Protein AF-A0A6G0Q9L8-F1 (afdb_monomer)

Foldseek 3Di:
DDDDPPPDQDPVNVVVVVVVVCVLCVVPVPVVVVVVVVVLVCCLPPPLLNLQVVLQVLCVVLVHFRQQDLVSDHPPDDNPGDHGDPCVLVCVPRGRDPVSNVSSVVSVVVVVVVVVVVVVVVVVVVVVVVVVVVPDPVPDPPVVVVVVVVVVVVVVVVVVVVVVVVVVVVVVVVVVVVVVVVVVVVVVVVVVVVVVVVCVVVCVVVVPPD

Solvent-accessible surface area (backbone atoms only — not comparable to full-atom values): 11941 Å² total; per-residue (Å²): 136,84,88,60,92,80,62,77,74,50,73,64,58,51,50,54,54,47,50,54,49,51,52,48,40,72,76,39,47,67,61,41,51,53,48,49,51,51,53,50,52,48,40,46,70,73,35,70,68,26,41,39,47,51,30,33,55,48,20,52,75,70,74,42,51,33,57,45,52,80,90,74,56,44,92,89,52,62,98,81,55,69,57,43,52,74,50,41,65,68,43,76,50,72,78,56,52,73,66,51,44,49,44,42,52,53,43,54,52,56,48,50,55,51,54,49,54,53,49,52,52,51,49,51,54,48,50,58,50,47,59,62,62,75,71,57,67,94,61,81,78,55,63,70,60,58,52,48,52,51,53,52,53,52,48,52,54,49,52,52,50,51,52,53,49,52,53,50,52,53,51,51,55,51,50,52,50,49,54,52,50,55,52,52,48,54,52,52,52,52,51,50,51,53,50,50,51,50,39,52,77,68,50,56,70,64,67,76,75,120

Sequence (210 aa):
MKYDAMARSSPDALAESWDVFVEGLVVDEDAWMAGLKKVKAAFMKYNLDGDKIQVHVQSIAEGVPCCVTTDQRCPMCYLDSPKATGVVRRGEVGNISTELYHLIKHLDLRWRFRSRAVAEDKARKRMMQSDVLDDMPLAQVDPSKSEQRLRDIQTDVYLAGLSSHQVRETVKSLVEYRVSAEGQIKNLERQLEEIQTLLYNSGIYQRQRK

Organism: NCBI:txid53985

Secondary structure (DSSP, 8-state):
----TTSPPPHHHHHHHHHHHHHHHHH-HHHHHHHHHHHHHHHHHH-HHHHHHHHHHHHHHTTPPB-S-TTT--TTS-TT--B--HHHHTTSSS---HHHHHHHHHHHHHHHHHHHHHHHHHHHHHHHHHHHHHT-S-----HHHHHHHHHHHHHHHHHHHHHHHHHHHHHHHHHHHHHHHHHHHHHHHHHHHHHHHHHHHTTTTTTT--

pLDDT: mean 82.64, std 14.67, range [36.78, 97.31]

Structure (mmCIF, N/CA/C/O backbone):
data_AF-A0A6G0Q9L8-F1
#
_entry.id   AF-A0A6G0Q9L8-F1
#
loop_
_atom_site.group_PDB
_atom_site.id
_atom_site.type_symbol
_atom_site.label_atom_id
_atom_site.label_alt_id
_atom_site.label_comp_id
_atom_site.label_asym_id
_atom_site.label_entity_id
_atom_site.label_seq_id
_atom_site.pdbx_PDB_ins_code
_atom_site.Cartn_x
_atom_site.Cartn_y
_atom_site.Cartn_z
_atom_site.occupancy
_atom_site.B_iso_or_equiv
_atom_site.auth_seq_id
_atom_site.auth_comp_id
_atom_site.auth_asym_id
_atom_site.auth_atom_id
_atom_site.pdbx_PDB_model_num
ATOM 1 N N . MET A 1 1 ? 7.340 -20.305 10.608 1.00 36.78 1 MET A N 1
ATOM 2 C CA . MET A 1 1 ? 7.416 -20.900 9.256 1.00 36.78 1 MET A CA 1
ATOM 3 C C . MET A 1 1 ? 7.458 -19.752 8.251 1.00 36.78 1 MET A C 1
ATOM 5 O O . MET A 1 1 ? 6.618 -18.868 8.357 1.00 36.78 1 MET A O 1
ATOM 9 N N . LYS A 1 2 ? 8.476 -19.657 7.383 1.00 37.00 2 LYS A N 1
ATOM 10 C CA . LYS A 1 2 ? 8.537 -18.604 6.349 1.00 37.00 2 LYS A CA 1
ATOM 11 C C . LYS A 1 2 ? 7.661 -19.048 5.177 1.00 37.00 2 LYS A C 1
ATOM 13 O O . LYS A 1 2 ? 7.887 -20.130 4.653 1.00 37.00 2 LYS A O 1
ATOM 18 N N . TYR A 1 3 ? 6.671 -18.238 4.816 1.00 49.00 3 TYR A N 1
ATOM 19 C CA . TYR A 1 3 ? 5.827 -18.463 3.643 1.00 49.00 3 TYR A CA 1
ATOM 20 C C . TYR A 1 3 ? 6.692 -18.424 2.373 1.00 49.00 3 TYR A C 1
ATOM 22 O O . TYR A 1 3 ? 7.306 -17.394 2.083 1.00 49.00 3 TYR A O 1
ATOM 30 N N . ASP A 1 4 ? 6.775 -19.547 1.656 1.00 50.34 4 ASP A N 1
ATOM 31 C CA . ASP A 1 4 ? 7.423 -19.643 0.347 1.00 50.34 4 ASP A CA 1
ATOM 32 C C . ASP A 1 4 ? 6.362 -19.476 -0.744 1.00 50.34 4 ASP A C 1
ATOM 34 O O . ASP A 1 4 ? 5.533 -20.354 -0.967 1.00 50.34 4 ASP A O 1
ATOM 38 N N . ALA A 1 5 ? 6.387 -18.329 -1.421 1.00 51.91 5 ALA A N 1
ATOM 39 C CA . ALA A 1 5 ? 5.415 -17.977 -2.450 1.00 51.91 5 ALA A CA 1
ATOM 40 C C . ALA A 1 5 ? 5.530 -18.823 -3.735 1.00 51.91 5 ALA A C 1
ATOM 42 O O . ALA A 1 5 ? 4.673 -18.692 -4.609 1.00 51.91 5 ALA A O 1
ATOM 43 N N . MET A 1 6 ? 6.582 -19.642 -3.887 1.00 47.31 6 MET A N 1
ATOM 44 C CA . MET A 1 6 ? 6.788 -20.500 -5.063 1.00 47.31 6 MET A CA 1
ATOM 45 C C . MET A 1 6 ? 6.509 -21.985 -4.814 1.00 47.31 6 MET A C 1
ATOM 47 O O . MET A 1 6 ? 6.389 -22.746 -5.777 1.00 47.31 6 MET A O 1
ATOM 51 N N . ALA A 1 7 ? 6.351 -22.406 -3.558 1.00 57.16 7 ALA A N 1
ATOM 52 C CA . ALA A 1 7 ? 5.875 -23.745 -3.251 1.00 57.16 7 ALA A CA 1
ATOM 53 C C . ALA A 1 7 ? 4.382 -23.826 -3.600 1.00 57.16 7 ALA A C 1
ATOM 55 O O . ALA A 1 7 ? 3.558 -23.136 -3.000 1.00 57.16 7 ALA A O 1
ATOM 56 N N . ARG A 1 8 ? 4.016 -24.652 -4.591 1.00 53.06 8 ARG A N 1
ATOM 57 C CA . ARG A 1 8 ? 2.603 -24.968 -4.842 1.00 53.06 8 ARG A CA 1
ATOM 58 C C . ARG A 1 8 ? 2.032 -25.577 -3.565 1.00 53.06 8 ARG A C 1
ATOM 60 O O . ARG A 1 8 ? 2.505 -26.627 -3.137 1.00 53.06 8 ARG A O 1
ATOM 67 N N . SER A 1 9 ? 1.039 -24.914 -2.978 1.00 62.91 9 SER A N 1
ATOM 68 C CA . SER A 1 9 ? 0.250 -25.453 -1.874 1.00 62.91 9 SER A CA 1
ATOM 69 C C . SER A 1 9 ? -0.225 -26.849 -2.271 1.00 62.91 9 SER A C 1
ATOM 71 O O . SER A 1 9 ? -0.808 -27.009 -3.348 1.00 62.91 9 SER A O 1
ATOM 73 N N . SER A 1 10 ? 0.077 -27.869 -1.462 1.00 76.75 10 SER A N 1
ATOM 74 C CA . SER A 1 10 ? -0.479 -29.198 -1.705 1.00 76.75 10 SER A CA 1
ATOM 75 C C . SER A 1 10 ? -2.012 -29.105 -1.682 1.00 76.75 10 SER A C 1
ATOM 77 O O . SER A 1 10 ? -2.555 -28.225 -1.006 1.00 76.75 10 SER A O 1
ATOM 79 N N . PRO A 1 11 ? -2.725 -29.981 -2.410 1.00 77.25 11 PRO A N 1
ATOM 80 C CA . PRO A 1 11 ? -4.182 -30.058 -2.318 1.00 77.25 11 PRO A CA 1
ATOM 81 C C . PRO A 1 11 ? -4.668 -30.137 -0.864 1.00 77.25 11 PRO A C 1
ATOM 83 O O . PRO A 1 11 ? -5.618 -29.450 -0.502 1.00 77.25 11 PRO A O 1
ATOM 86 N N . ASP A 1 12 ? -3.942 -30.875 -0.022 1.00 77.75 12 ASP A N 1
ATOM 87 C CA . ASP A 1 12 ? -4.229 -31.009 1.408 1.00 77.75 12 ASP A CA 1
ATOM 88 C C . ASP A 1 12 ? -4.052 -29.683 2.162 1.00 77.75 12 ASP A C 1
ATOM 90 O O . ASP A 1 12 ? -4.922 -29.296 2.931 1.00 77.75 12 ASP A O 1
ATOM 94 N N . ALA A 1 13 ? -2.992 -28.915 1.880 1.00 75.38 13 ALA A N 1
ATOM 95 C CA . ALA A 1 13 ? -2.782 -27.610 2.511 1.00 75.38 13 ALA A CA 1
ATOM 96 C C . ALA A 1 13 ? -3.864 -26.590 2.117 1.00 75.38 13 ALA A C 1
ATOM 98 O O . ALA A 1 13 ? -4.212 -25.708 2.903 1.00 75.38 13 ALA A O 1
ATOM 99 N N . LEU A 1 14 ? -4.394 -26.694 0.892 1.00 78.94 14 LEU A N 1
ATOM 100 C CA . LEU A 1 14 ? -5.532 -25.885 0.458 1.00 78.94 14 LEU A CA 1
ATOM 101 C C . LEU A 1 14 ? -6.809 -26.288 1.201 1.00 78.94 14 LEU A C 1
ATOM 103 O O . LEU A 1 14 ? -7.504 -25.399 1.690 1.00 78.94 14 LEU A O 1
ATOM 107 N N . ALA A 1 15 ? -7.085 -27.588 1.328 1.00 82.00 15 ALA A N 1
ATOM 108 C CA . ALA A 1 15 ? -8.233 -28.096 2.076 1.00 82.00 15 ALA A CA 1
ATOM 109 C C . ALA A 1 15 ? -8.178 -27.684 3.557 1.00 82.00 15 ALA A C 1
ATOM 111 O O . ALA A 1 15 ? -9.119 -27.074 4.048 1.00 82.00 15 ALA A O 1
ATOM 112 N N . GLU A 1 16 ? -7.037 -27.872 4.225 1.00 82.00 16 GLU A N 1
ATOM 113 C CA . GLU A 1 16 ? -6.842 -27.446 5.618 1.00 82.00 16 GLU A CA 1
ATOM 114 C C . GLU A 1 16 ? -7.047 -25.935 5.790 1.00 82.00 16 GLU A C 1
ATOM 116 O O . GLU A 1 16 ? -7.706 -25.484 6.725 1.00 82.00 16 GLU A O 1
ATOM 121 N N . SER A 1 17 ? -6.515 -25.122 4.870 1.00 81.25 17 SER A N 1
ATOM 122 C CA . SER A 1 17 ? -6.706 -23.669 4.926 1.00 81.25 17 SER A CA 1
ATOM 123 C C . SER A 1 17 ? -8.164 -23.251 4.719 1.00 81.25 17 SER A C 1
ATOM 125 O O . SER A 1 17 ? -8.605 -22.254 5.294 1.00 81.25 17 SER A O 1
ATOM 127 N N . TRP A 1 18 ? -8.906 -24.011 3.911 1.00 85.38 18 TRP A N 1
ATOM 128 C CA . TRP A 1 18 ? -10.325 -23.799 3.672 1.00 85.38 18 TRP A CA 1
ATOM 129 C C . TRP A 1 18 ? -11.155 -24.170 4.901 1.00 85.38 18 TRP A C 1
ATOM 131 O O . TRP A 1 18 ? -11.995 -23.375 5.314 1.00 85.38 18 TRP A O 1
ATOM 141 N N . ASP A 1 19 ? -10.866 -25.304 5.534 1.00 86.00 19 ASP A N 1
ATOM 142 C CA . ASP A 1 19 ? -11.554 -25.746 6.749 1.00 86.00 19 ASP A CA 1
ATOM 143 C C . ASP A 1 19 ? -11.346 -24.745 7.894 1.00 86.00 19 ASP A C 1
ATOM 145 O O . ASP A 1 19 ? -12.315 -24.283 8.491 1.00 86.00 19 ASP A O 1
ATOM 149 N N . VAL A 1 20 ? -10.107 -24.284 8.114 1.00 82.88 20 VAL A N 1
ATOM 150 C CA . VAL A 1 20 ? -9.796 -23.240 9.111 1.00 82.88 20 VAL A CA 1
ATOM 151 C C . VAL A 1 20 ? -10.515 -21.922 8.805 1.00 82.88 20 VAL A C 1
ATOM 153 O O . VAL A 1 20 ? -10.958 -21.218 9.716 1.00 82.88 20 VAL A O 1
ATOM 156 N N . PHE A 1 21 ? -10.635 -21.560 7.525 1.00 82.88 21 PHE A N 1
ATOM 157 C CA . PHE A 1 21 ? -11.398 -20.384 7.111 1.00 82.88 21 PHE A CA 1
ATOM 158 C C . PHE A 1 21 ? -12.890 -20.535 7.434 1.00 82.88 21 PHE A C 1
ATOM 160 O O . PHE A 1 21 ? -13.472 -19.620 8.017 1.00 82.88 21 PHE A O 1
ATOM 167 N N . VAL A 1 22 ? -13.496 -21.675 7.087 1.00 86.25 22 VAL A N 1
ATOM 168 C CA . VAL A 1 22 ? -14.919 -21.946 7.329 1.00 86.25 22 VAL A CA 1
ATOM 169 C C . 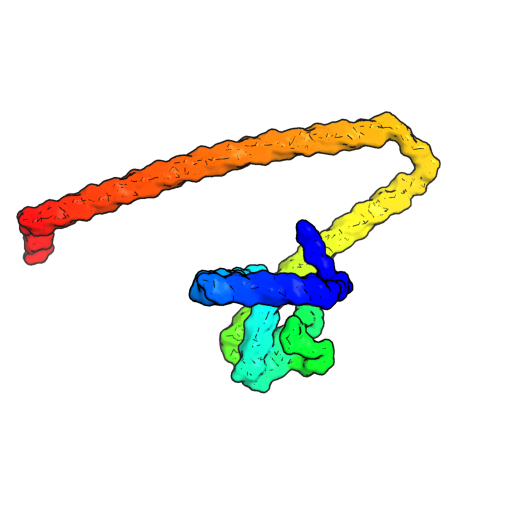VAL A 1 22 ? -15.210 -22.005 8.825 1.00 86.25 22 VAL A C 1
ATOM 171 O O . VAL A 1 22 ? -16.156 -21.364 9.272 1.00 86.25 22 VAL A O 1
ATOM 174 N N . GLU A 1 23 ? -14.386 -22.692 9.616 1.00 83.94 23 GLU A N 1
ATOM 175 C CA . GLU A 1 23 ? -14.521 -22.731 11.076 1.00 83.94 23 GLU A CA 1
ATOM 176 C C . GLU A 1 23 ? -14.449 -21.325 11.678 1.00 83.94 23 GLU A C 1
ATOM 178 O O . GLU A 1 23 ? -15.322 -20.933 12.452 1.00 83.94 23 GLU A O 1
ATOM 183 N N . GLY A 1 24 ? -13.455 -20.528 11.275 1.00 76.12 24 GLY A N 1
ATOM 184 C CA . GLY A 1 24 ? -13.308 -19.153 11.746 1.00 76.1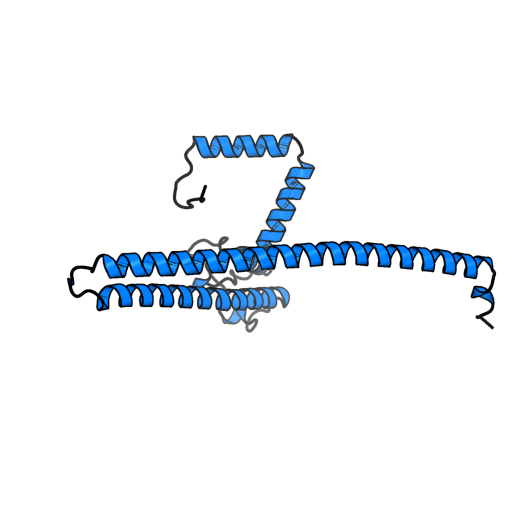2 24 GLY A CA 1
ATOM 185 C C . GLY A 1 24 ? -14.487 -18.249 11.376 1.00 76.12 24 GLY A C 1
ATOM 186 O O . GLY A 1 24 ? -14.845 -17.376 12.163 1.00 76.12 24 GLY A O 1
ATOM 187 N N . LEU A 1 25 ? -15.097 -18.459 10.207 1.00 82.00 25 LEU A N 1
ATOM 188 C CA . LEU A 1 25 ? -16.249 -17.687 9.743 1.00 82.00 25 LEU A CA 1
ATOM 189 C C . LEU A 1 25 ? -17.558 -18.122 10.421 1.00 82.00 25 LEU A C 1
ATOM 191 O O . LEU A 1 25 ? -18.378 -17.274 10.753 1.00 82.00 25 LEU A O 1
ATOM 195 N N . VAL A 1 26 ? -17.762 -19.426 10.631 1.00 84.81 26 VAL A N 1
ATOM 196 C CA . VAL A 1 26 ? -18.999 -19.988 11.207 1.00 84.81 26 VAL A CA 1
ATOM 197 C C . VAL A 1 26 ? -19.088 -19.749 12.716 1.00 84.81 26 VAL A C 1
ATOM 199 O O . VAL A 1 26 ? -20.189 -19.588 13.238 1.00 84.81 26 VAL A O 1
ATOM 202 N N . VAL A 1 27 ? -17.953 -19.723 13.424 1.00 82.00 27 VAL A N 1
ATOM 203 C CA . VAL A 1 27 ? -17.923 -19.514 14.881 1.00 82.00 27 VAL A CA 1
ATOM 204 C C . VAL A 1 27 ? -18.339 -18.092 15.262 1.00 82.00 27 VAL A C 1
ATOM 206 O O . VAL A 1 27 ? -19.125 -17.921 16.192 1.00 82.00 27 VAL A O 1
ATOM 209 N N . ASP A 1 28 ? -17.816 -17.081 14.566 1.00 84.19 28 ASP A N 1
ATOM 210 C CA . ASP A 1 28 ? -18.142 -15.673 14.809 1.00 84.19 28 ASP A CA 1
ATOM 211 C C . ASP A 1 28 ? -17.863 -14.844 13.546 1.00 84.19 28 ASP A C 1
ATOM 213 O O . ASP A 1 28 ? -16.777 -14.283 13.352 1.00 84.19 28 ASP A O 1
ATOM 217 N N . GLU A 1 29 ? -18.860 -14.801 12.660 1.00 89.19 29 GLU A N 1
ATOM 218 C CA . GLU A 1 29 ? -18.780 -14.100 11.376 1.00 89.19 29 GLU A CA 1
ATOM 219 C C . GLU A 1 29 ? -18.429 -12.618 11.566 1.00 89.19 29 GLU A C 1
ATOM 221 O O . GLU A 1 29 ? -17.579 -12.075 10.852 1.00 89.19 29 GLU A O 1
ATOM 226 N N . ASP A 1 30 ? -19.032 -11.966 12.561 1.00 88.44 30 ASP A N 1
ATOM 227 C CA . ASP A 1 30 ? -18.834 -1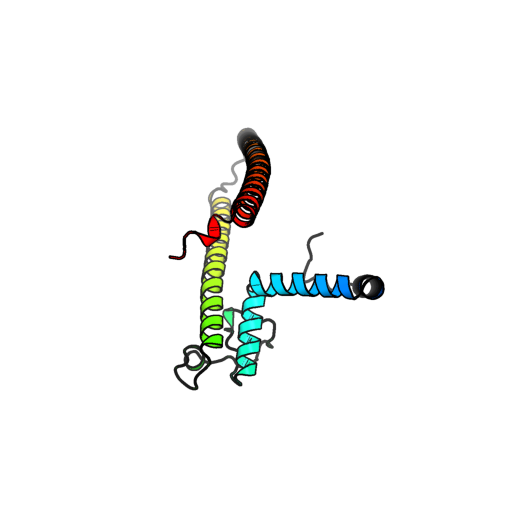0.545 12.827 1.00 88.44 30 ASP A CA 1
ATOM 228 C C . ASP A 1 30 ? -17.397 -10.256 13.276 1.00 88.44 30 ASP A C 1
ATOM 230 O O . ASP A 1 30 ? -16.748 -9.340 12.747 1.00 88.44 30 ASP A O 1
ATOM 234 N N . ALA A 1 31 ? -16.858 -11.051 14.207 1.00 87.31 31 ALA A N 1
ATOM 235 C CA . ALA A 1 31 ? -15.474 -10.915 14.649 1.00 87.31 31 ALA A CA 1
ATOM 236 C C . ALA A 1 31 ? -14.482 -11.218 13.519 1.00 87.31 31 ALA A C 1
ATOM 238 O O . ALA A 1 31 ? -13.497 -10.485 13.343 1.00 87.31 31 ALA A O 1
ATOM 239 N N . TRP A 1 32 ? -14.751 -12.247 12.713 1.00 87.75 32 TRP A N 1
ATOM 240 C CA . TRP A 1 32 ? -13.917 -12.595 11.567 1.00 87.75 32 TRP A CA 1
ATOM 241 C C . TRP A 1 32 ? -13.896 -11.463 10.531 1.00 87.75 32 TRP A C 1
ATOM 243 O O . TRP A 1 32 ? -12.825 -10.993 10.126 1.00 87.75 32 TRP A O 1
ATOM 253 N N . MET A 1 33 ? -15.067 -10.932 10.170 1.00 89.31 33 MET A N 1
ATOM 254 C CA . MET A 1 33 ? -15.205 -9.813 9.235 1.00 89.31 33 MET A CA 1
ATOM 255 C C . MET A 1 33 ? -14.564 -8.528 9.770 1.00 89.31 33 MET A C 1
ATOM 257 O O . MET A 1 33 ? -13.957 -7.770 9.003 1.00 89.31 33 MET A O 1
ATOM 261 N N . ALA A 1 34 ? -14.642 -8.271 11.078 1.00 89.38 34 ALA A N 1
ATOM 262 C CA . ALA A 1 34 ? -13.933 -7.165 11.718 1.00 89.38 34 ALA A CA 1
ATOM 263 C C . ALA A 1 34 ? -12.405 -7.336 11.618 1.00 89.38 34 ALA A C 1
ATOM 265 O O . ALA A 1 34 ? -11.692 -6.385 11.267 1.00 89.38 34 ALA A O 1
ATOM 266 N N . GLY A 1 35 ? -11.901 -8.551 11.850 1.00 88.94 35 GLY A N 1
ATOM 267 C CA . GLY A 1 35 ? -10.495 -8.911 11.668 1.00 88.94 35 GLY A CA 1
ATOM 268 C C . GLY A 1 35 ? -10.022 -8.689 10.231 1.00 88.94 35 GLY A C 1
ATOM 269 O O . GLY A 1 35 ? -9.029 -7.989 10.003 1.00 88.94 35 GLY A O 1
ATOM 270 N N . LEU A 1 36 ? -10.780 -9.188 9.251 1.00 88.19 36 LEU A N 1
ATOM 271 C CA . LEU A 1 36 ? -10.493 -8.998 7.830 1.00 88.19 36 LEU A CA 1
ATOM 272 C C . LEU A 1 36 ? -10.442 -7.511 7.460 1.00 88.19 36 LEU A C 1
ATOM 274 O O . LEU A 1 36 ? -9.493 -7.069 6.808 1.00 88.19 36 LEU A O 1
ATOM 278 N N . LYS A 1 37 ? -11.425 -6.712 7.898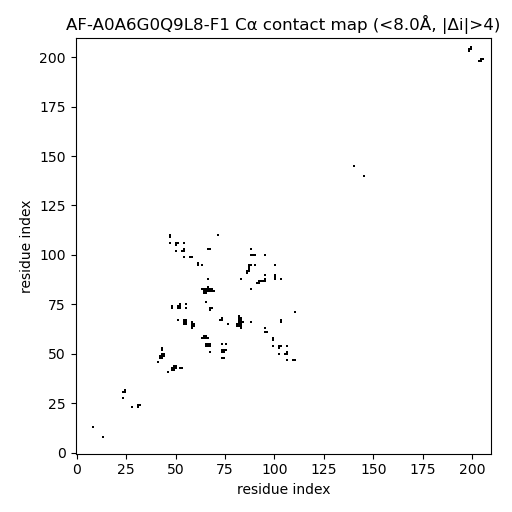 1.00 91.62 37 LYS A N 1
ATOM 279 C CA . LYS A 1 37 ? -11.452 -5.257 7.658 1.00 91.62 37 LYS A CA 1
ATOM 280 C C . LYS A 1 37 ? -10.196 -4.577 8.204 1.00 91.62 37 LYS A C 1
ATOM 282 O O . LYS A 1 37 ? -9.604 -3.750 7.509 1.00 91.62 37 LYS A O 1
ATOM 287 N N . LYS A 1 38 ? -9.751 -4.951 9.408 1.00 91.38 38 LYS A N 1
ATOM 288 C CA . LYS A 1 38 ? -8.537 -4.407 10.033 1.00 91.38 38 LYS A CA 1
ATOM 289 C C . LYS A 1 38 ? -7.277 -4.759 9.240 1.00 91.38 38 LYS A C 1
ATOM 291 O O . LYS A 1 38 ? -6.467 -3.874 8.963 1.00 91.38 38 LYS A O 1
ATOM 296 N N . VAL A 1 39 ? -7.123 -6.024 8.846 1.00 90.44 39 VAL A N 1
ATOM 297 C CA . VAL A 1 39 ? -5.972 -6.481 8.049 1.00 90.44 39 VAL A CA 1
ATOM 298 C C . VAL A 1 39 ? -5.969 -5.815 6.675 1.00 90.44 39 VAL A C 1
ATOM 300 O O . VAL A 1 39 ? -4.937 -5.293 6.256 1.00 90.44 39 VAL A O 1
ATOM 303 N N . LYS A 1 40 ? -7.127 -5.736 6.007 1.00 89.75 40 LYS A N 1
ATOM 304 C CA . LYS A 1 40 ? -7.288 -5.030 4.729 1.00 89.75 40 LYS A CA 1
ATOM 305 C C . LYS A 1 40 ? -6.907 -3.556 4.859 1.00 89.75 40 LYS A C 1
ATOM 307 O O . LYS A 1 40 ? -6.132 -3.063 4.047 1.00 89.75 40 LYS A O 1
ATOM 312 N N . ALA A 1 41 ? -7.389 -2.855 5.885 1.00 88.25 41 ALA A N 1
ATOM 313 C CA . ALA A 1 41 ? -7.050 -1.449 6.109 1.00 88.25 41 ALA A CA 1
ATOM 314 C C . ALA A 1 41 ? -5.542 -1.246 6.334 1.00 88.25 41 ALA A C 1
ATOM 316 O O . ALA A 1 41 ? -4.944 -0.346 5.746 1.00 88.25 41 ALA A O 1
ATOM 317 N N . ALA A 1 42 ? -4.908 -2.109 7.135 1.00 88.06 42 ALA A N 1
ATOM 318 C CA . ALA A 1 42 ? -3.465 -2.070 7.352 1.00 88.06 42 ALA A CA 1
ATOM 319 C C . ALA A 1 42 ? -2.682 -2.345 6.058 1.00 88.06 42 ALA A C 1
ATOM 321 O O . ALA A 1 42 ? -1.736 -1.622 5.747 1.00 88.06 42 ALA A O 1
ATOM 322 N N . PHE A 1 43 ? -3.100 -3.343 5.276 1.00 90.19 43 PHE A N 1
ATOM 323 C CA . PHE A 1 43 ? -2.495 -3.657 3.985 1.00 90.19 43 PHE A CA 1
ATOM 324 C C . PHE A 1 43 ? -2.581 -2.464 3.027 1.00 90.19 43 PHE A C 1
ATOM 326 O O . PHE A 1 43 ? -1.559 -2.033 2.498 1.00 90.19 43 PHE A O 1
ATOM 333 N N . MET A 1 44 ? -3.771 -1.879 2.870 1.00 88.88 44 MET A N 1
ATOM 334 C CA . MET A 1 44 ? -3.990 -0.735 1.980 1.00 88.88 44 MET A CA 1
ATOM 335 C C . MET A 1 44 ? -3.206 0.510 2.413 1.00 88.88 44 MET A C 1
ATOM 337 O O . MET A 1 44 ? -2.785 1.281 1.563 1.00 88.88 44 MET A O 1
ATOM 341 N N . LYS A 1 45 ? -2.981 0.698 3.719 1.00 85.94 45 LYS A N 1
ATOM 342 C CA . LYS A 1 45 ? -2.273 1.866 4.263 1.00 85.94 45 LYS A CA 1
ATOM 343 C C . LYS A 1 45 ? -0.749 1.727 4.220 1.00 85.94 45 LYS A C 1
ATOM 345 O O . LYS A 1 45 ? -0.044 2.685 3.912 1.00 85.94 45 LYS A O 1
ATOM 350 N N . TYR A 1 46 ? -0.218 0.560 4.576 1.00 85.88 46 TYR A N 1
ATOM 351 C CA . TYR A 1 46 ? 1.217 0.391 4.823 1.00 85.88 46 TYR A CA 1
ATOM 352 C C . TYR A 1 46 ? 1.950 -0.358 3.709 1.00 85.88 46 TYR A C 1
ATOM 354 O O . TYR A 1 46 ? 3.171 -0.228 3.611 1.00 85.88 46 TYR A O 1
ATOM 362 N N . ASN A 1 47 ? 1.253 -1.081 2.831 1.00 90.44 47 ASN A N 1
ATOM 363 C CA . ASN A 1 47 ? 1.877 -1.828 1.742 1.00 90.44 47 ASN A CA 1
ATOM 364 C C . ASN A 1 47 ? 1.854 -1.034 0.424 1.00 90.44 47 ASN A C 1
ATOM 366 O O . ASN A 1 47 ? 0.841 -0.438 0.070 1.00 90.44 47 ASN A O 1
ATOM 370 N N . LEU A 1 48 ? 2.955 -1.076 -0.332 1.00 92.81 48 LEU A N 1
ATOM 371 C CA . LEU A 1 48 ? 3.013 -0.517 -1.687 1.00 92.81 48 LEU A CA 1
ATOM 372 C C . LEU A 1 48 ? 2.027 -1.190 -2.638 1.00 92.81 48 LEU A C 1
ATOM 374 O O . LEU A 1 48 ? 1.510 -0.534 -3.534 1.00 92.81 48 LEU A O 1
ATOM 378 N N . ASP A 1 49 ? 1.768 -2.487 -2.474 1.00 94.06 49 ASP A N 1
ATOM 379 C CA . ASP A 1 49 ? 0.757 -3.159 -3.293 1.00 94.06 49 ASP A CA 1
ATOM 380 C C . ASP A 1 49 ? -0.650 -2.629 -2.984 1.00 94.06 49 ASP A C 1
ATOM 382 O O . ASP A 1 49 ? -1.474 -2.540 -3.891 1.00 94.06 49 ASP A O 1
ATOM 386 N N . GLY A 1 50 ? -0.884 -2.167 -1.750 1.00 93.44 50 GLY A N 1
ATOM 387 C CA . GLY A 1 50 ? -2.068 -1.400 -1.372 1.00 93.44 50 GLY A CA 1
ATOM 388 C C . GLY A 1 50 ? -2.204 -0.110 -2.182 1.00 93.44 50 GLY A C 1
ATOM 389 O O . GLY A 1 50 ? -3.225 0.091 -2.837 1.00 93.44 50 GLY A O 1
ATOM 390 N N . ASP A 1 51 ? -1.148 0.710 -2.230 1.00 95.75 51 ASP A N 1
ATOM 391 C CA . ASP A 1 51 ? -1.128 1.946 -3.032 1.00 95.75 51 ASP A CA 1
ATOM 392 C C . ASP A 1 51 ? -1.380 1.662 -4.526 1.00 95.75 51 ASP A C 1
ATOM 394 O O . ASP A 1 51 ? -2.153 2.356 -5.187 1.00 95.75 51 ASP A O 1
ATOM 398 N N . LYS A 1 52 ? -0.757 0.609 -5.077 1.00 97.19 52 LYS A N 1
ATOM 399 C CA . LYS A 1 52 ? -0.963 0.201 -6.478 1.00 97.19 52 LYS A CA 1
ATOM 400 C C . LYS A 1 52 ? -2.409 -0.202 -6.751 1.00 97.19 52 LYS A C 1
ATOM 402 O O . LYS A 1 52 ? -2.922 0.104 -7.825 1.00 97.19 52 LYS A O 1
ATOM 407 N N . ILE A 1 53 ? -3.051 -0.904 -5.815 1.00 96.88 53 ILE A N 1
ATOM 408 C CA . ILE A 1 53 ? -4.465 -1.279 -5.927 1.00 96.88 53 ILE A CA 1
ATOM 409 C C . ILE A 1 53 ? -5.342 -0.026 -5.903 1.00 96.88 53 ILE A C 1
ATOM 411 O O . ILE A 1 53 ? -6.238 0.071 -6.733 1.00 96.88 53 ILE A O 1
ATOM 415 N N . GLN A 1 54 ? -5.063 0.955 -5.036 1.00 97.06 54 GLN A N 1
ATOM 416 C CA . GLN A 1 54 ? -5.819 2.218 -5.011 1.00 97.06 54 GLN A CA 1
ATOM 417 C C . GLN A 1 54 ? -5.718 2.962 -6.340 1.00 97.06 54 GLN A C 1
ATOM 419 O O . GLN A 1 54 ? -6.740 3.302 -6.930 1.00 97.06 54 GLN A O 1
ATOM 424 N N . VAL A 1 55 ? -4.497 3.147 -6.853 1.00 97.25 55 VAL A N 1
ATOM 425 C CA . VAL A 1 55 ? -4.279 3.789 -8.156 1.00 97.25 55 VAL A CA 1
ATOM 426 C C . VAL A 1 55 ? -4.995 3.023 -9.264 1.00 97.25 55 VAL A C 1
ATOM 428 O O . VAL A 1 55 ? -5.629 3.641 -10.114 1.00 97.25 55 VAL A O 1
ATOM 431 N N . HIS A 1 56 ? -4.924 1.688 -9.268 1.00 97.31 56 HIS A N 1
ATOM 432 C CA . HIS A 1 56 ? -5.611 0.867 -10.261 1.00 97.31 56 HIS A CA 1
ATOM 433 C C . HIS A 1 56 ? -7.127 1.057 -10.207 1.00 97.31 56 HIS A C 1
ATOM 435 O O . HIS A 1 56 ? -7.718 1.405 -11.224 1.00 97.31 56 HIS A O 1
ATOM 441 N N . VAL A 1 57 ? -7.742 0.864 -9.039 1.00 96.81 57 VAL A N 1
ATOM 442 C CA . VAL A 1 57 ? -9.197 0.973 -8.865 1.00 96.81 57 VAL A CA 1
ATOM 443 C C . VAL A 1 57 ? -9.683 2.358 -9.282 1.00 96.81 57 VAL A C 1
ATOM 445 O O . VAL A 1 57 ? -10.638 2.453 -10.046 1.00 96.81 57 VAL A O 1
ATOM 448 N N . GLN A 1 58 ? -8.978 3.414 -8.872 1.00 96.69 58 GLN A N 1
ATOM 449 C CA . GLN A 1 58 ? -9.333 4.780 -9.240 1.00 96.69 58 GLN A CA 1
ATOM 450 C C . GLN A 1 58 ? -9.143 5.054 -10.742 1.00 96.69 58 GLN A C 1
ATOM 452 O O . GLN A 1 58 ? -9.978 5.708 -11.355 1.00 96.69 58 GLN A O 1
ATOM 457 N N . SER A 1 59 ? -8.094 4.503 -11.368 1.00 95.38 59 SER A N 1
ATOM 458 C CA . SER A 1 59 ? -7.897 4.610 -12.826 1.00 95.38 59 SER A CA 1
ATOM 459 C C . SER A 1 59 ? -9.089 4.030 -13.590 1.00 95.38 59 SER A C 1
ATOM 461 O O . SER A 1 59 ? -9.622 4.668 -14.492 1.00 95.38 59 SER A O 1
ATOM 463 N N . ILE A 1 60 ? -9.534 2.831 -13.197 1.00 94.31 60 ILE A N 1
ATOM 464 C CA . ILE A 1 60 ? -10.671 2.162 -13.836 1.00 94.31 60 ILE A CA 1
ATOM 465 C C . ILE A 1 60 ? -11.977 2.918 -13.567 1.00 94.31 60 ILE A C 1
ATOM 467 O O . ILE A 1 60 ? -12.787 3.055 -14.481 1.00 94.31 60 ILE A O 1
ATOM 471 N N . ALA A 1 61 ? -12.166 3.447 -12.354 1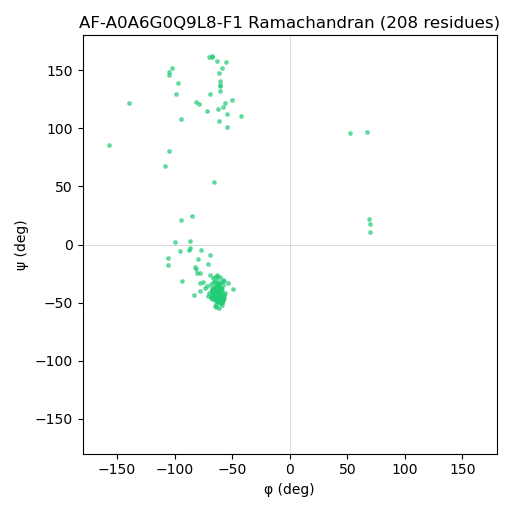.00 94.94 61 ALA A N 1
ATOM 472 C CA . ALA A 1 61 ? -13.337 4.255 -12.009 1.00 94.94 61 ALA A CA 1
ATOM 473 C C . ALA A 1 61 ? -13.441 5.530 -12.866 1.00 94.94 61 ALA A C 1
ATOM 475 O O . ALA A 1 61 ? -14.538 5.948 -13.224 1.00 94.94 61 ALA A O 1
ATOM 476 N N . GLU A 1 62 ? -12.301 6.108 -13.243 1.00 92.81 62 GLU A N 1
ATOM 477 C CA . GLU A 1 62 ? -12.210 7.277 -14.126 1.00 92.81 62 GLU A CA 1
ATOM 478 C C . GLU A 1 62 ? -12.203 6.921 -15.621 1.00 92.81 62 GLU A C 1
ATOM 480 O O . GLU A 1 62 ? -12.081 7.802 -16.471 1.00 92.81 62 GLU A O 1
ATOM 485 N N . GLY A 1 63 ? -12.336 5.637 -15.965 1.00 9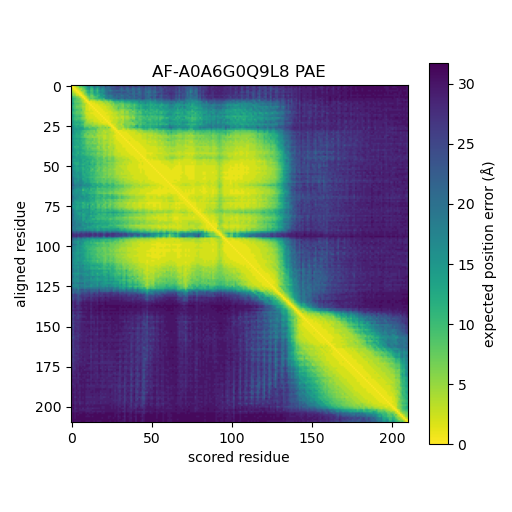1.25 63 GLY A N 1
ATOM 486 C CA . GLY A 1 63 ? -12.369 5.172 -17.351 1.00 91.25 63 GLY A CA 1
ATOM 487 C C . GLY A 1 63 ? -11.031 5.285 -18.084 1.00 91.25 63 GLY A C 1
ATOM 488 O O . GLY A 1 63 ? -11.005 5.224 -19.314 1.00 91.25 63 GLY A O 1
ATOM 489 N N . VAL A 1 64 ? -9.916 5.438 -17.362 1.00 92.31 64 VAL A N 1
ATOM 490 C CA . VAL A 1 64 ? -8.571 5.500 -17.946 1.00 92.31 64 VAL A CA 1
ATOM 491 C C . VAL A 1 64 ? -7.822 4.175 -17.768 1.00 92.31 64 VAL A C 1
ATOM 493 O O . VAL A 1 64 ? -8.050 3.441 -16.801 1.00 92.31 64 VAL A O 1
ATOM 496 N N . PRO A 1 65 ? -6.883 3.838 -18.676 1.00 94.06 65 PRO A N 1
ATOM 497 C CA . PRO A 1 65 ? -5.998 2.697 -18.477 1.00 94.06 65 PRO A CA 1
ATOM 498 C C . PRO A 1 65 ? -5.242 2.796 -17.147 1.00 94.06 65 PRO A C 1
ATOM 500 O O . PRO A 1 65 ? -5.033 3.880 -16.610 1.00 94.06 65 PRO A O 1
ATOM 503 N N . CYS A 1 66 ? -4.779 1.663 -16.619 1.00 95.88 66 CYS A N 1
ATOM 504 C CA . CYS A 1 66 ? -4.146 1.624 -15.303 1.00 95.88 66 CYS A CA 1
ATOM 505 C C . CYS A 1 66 ? -2.954 2.595 -15.203 1.00 95.88 66 CYS A C 1
ATOM 507 O O . CYS A 1 66 ? -1.961 2.462 -15.928 1.00 95.88 66 CYS A O 1
ATOM 509 N N . CYS A 1 67 ? -3.023 3.517 -14.242 1.00 95.44 67 CYS A N 1
ATOM 510 C CA . CYS A 1 67 ? -1.967 4.472 -13.923 1.00 95.44 67 CYS A CA 1
ATOM 511 C C . CYS A 1 67 ? -0.903 3.908 -12.967 1.00 95.44 67 CYS A C 1
ATOM 513 O O . CYS A 1 67 ? -0.225 4.670 -12.290 1.00 95.44 67 CYS A O 1
ATOM 515 N N . VAL A 1 68 ? -0.705 2.593 -12.891 1.00 96.44 68 VAL A N 1
ATOM 516 C CA . VAL A 1 68 ? 0.484 1.993 -12.255 1.00 96.44 68 VAL A CA 1
ATOM 517 C C . VAL A 1 68 ? 1.470 1.641 -13.359 1.00 96.44 68 VAL A C 1
ATOM 519 O O . VAL A 1 68 ? 1.090 0.993 -14.337 1.00 96.44 68 VAL A O 1
ATOM 522 N N . THR A 1 69 ? 2.727 2.060 -13.226 1.00 93.44 69 THR A N 1
ATOM 523 C CA . THR A 1 69 ? 3.721 1.845 -14.283 1.00 93.44 69 THR A CA 1
ATOM 524 C C . THR A 1 69 ? 4.117 0.371 -14.420 1.00 93.44 69 THR A C 1
ATOM 526 O O . THR A 1 69 ? 3.918 -0.457 -13.525 1.00 93.44 69 THR A O 1
ATOM 529 N N . THR A 1 70 ? 4.705 0.026 -15.566 1.00 91.12 70 THR A N 1
ATOM 530 C CA . THR A 1 70 ? 5.164 -1.339 -15.855 1.00 91.12 70 THR A CA 1
ATOM 531 C C . THR A 1 70 ? 6.264 -1.800 -14.893 1.00 91.12 70 THR A C 1
ATOM 533 O O . THR A 1 70 ? 6.251 -2.952 -14.465 1.00 91.12 70 THR A O 1
ATOM 536 N N . ASP A 1 71 ? 7.176 -0.908 -14.489 1.00 90.12 71 ASP A N 1
ATOM 537 C CA . ASP A 1 71 ? 8.226 -1.207 -13.504 1.00 90.12 71 ASP A CA 1
ATOM 538 C C . ASP A 1 71 ? 7.660 -1.428 -12.094 1.00 90.12 71 ASP A C 1
ATOM 540 O O . ASP A 1 71 ? 8.146 -2.295 -11.368 1.00 90.12 71 ASP A O 1
ATOM 544 N N . GLN A 1 72 ? 6.590 -0.714 -11.731 1.00 91.44 72 GLN A N 1
ATOM 545 C CA . GLN A 1 72 ? 5.912 -0.883 -10.447 1.00 91.44 72 GLN A CA 1
ATOM 546 C C . GLN A 1 72 ? 5.178 -2.225 -10.340 1.00 91.44 72 GLN A C 1
ATOM 548 O O . GLN A 1 72 ? 5.025 -2.725 -9.227 1.00 91.44 72 GLN A O 1
ATOM 553 N N . ARG A 1 73 ? 4.759 -2.824 -11.468 1.00 90.69 73 ARG A N 1
ATOM 554 C CA . ARG A 1 73 ? 3.961 -4.065 -11.561 1.00 90.69 73 ARG A CA 1
ATOM 555 C C . ARG A 1 73 ? 2.692 -4.024 -10.702 1.00 90.69 73 ARG A C 1
ATOM 557 O O . ARG A 1 73 ? 2.709 -4.326 -9.508 1.00 90.69 73 ARG A O 1
ATOM 564 N N . CYS A 1 74 ? 1.575 -3.657 -11.325 1.00 94.69 74 CYS A N 1
ATOM 565 C CA . CYS A 1 74 ? 0.261 -3.674 -10.681 1.00 94.69 74 CYS A CA 1
ATOM 566 C C . CYS A 1 74 ? -0.209 -5.117 -10.418 1.00 94.69 74 CYS A C 1
ATOM 568 O O . CYS A 1 74 ? -0.239 -5.889 -11.375 1.00 94.69 74 CYS A O 1
ATOM 570 N N . PRO A 1 75 ? -0.637 -5.468 -9.190 1.00 94.31 75 PRO A N 1
ATOM 571 C CA . PRO A 1 75 ? -1.131 -6.813 -8.881 1.00 94.31 75 PRO A CA 1
ATOM 572 C C . PRO A 1 75 ? -2.500 -7.125 -9.509 1.00 94.31 75 PRO A C 1
ATOM 574 O O . PRO A 1 75 ? -2.875 -8.286 -9.592 1.00 94.31 75 PRO A O 1
ATOM 577 N N . MET A 1 76 ? -3.237 -6.104 -9.957 1.00 95.06 76 MET A N 1
ATOM 578 C CA . MET A 1 76 ? -4.574 -6.244 -10.552 1.00 95.06 76 MET A CA 1
ATOM 579 C C . MET A 1 76 ? -4.553 -6.301 -12.086 1.00 95.06 76 MET A C 1
ATOM 581 O O . MET A 1 76 ? -5.594 -6.471 -12.712 1.00 95.06 76 MET A O 1
ATOM 585 N N . CYS A 1 77 ? -3.390 -6.107 -12.714 1.00 93.44 77 CYS A N 1
ATOM 586 C CA . CYS A 1 77 ? -3.262 -6.136 -14.169 1.00 93.44 77 CYS A CA 1
ATOM 587 C C . CYS A 1 77 ? -2.614 -7.432 -14.643 1.00 93.44 77 CYS A C 1
ATOM 589 O O . CYS A 1 77 ? -1.660 -7.911 -14.030 1.00 93.44 77 CYS A O 1
ATOM 591 N N . TYR A 1 78 ? -3.037 -7.902 -15.815 1.00 90.25 78 TYR A N 1
ATOM 592 C CA . TYR A 1 78 ? -2.263 -8.867 -16.588 1.00 90.25 78 TYR A CA 1
ATOM 593 C C . TYR A 1 78 ? -0.964 -8.226 -17.107 1.00 90.25 78 TYR A C 1
ATOM 595 O O . TYR A 1 78 ? -0.819 -6.998 -17.146 1.00 90.25 78 TYR A O 1
ATOM 603 N N . LEU A 1 79 ? 0.000 -9.068 -17.486 1.00 83.62 79 LEU A N 1
ATOM 604 C CA . LEU A 1 79 ? 1.335 -8.650 -17.936 1.00 83.62 79 LEU A CA 1
ATOM 605 C C . LEU A 1 79 ? 1.294 -7.707 -19.148 1.00 83.62 79 LEU A C 1
ATOM 607 O O . LEU A 1 79 ? 2.112 -6.796 -19.245 1.00 83.62 79 LEU A O 1
ATOM 611 N N . ASP A 1 80 ? 0.330 -7.914 -20.034 1.00 87.44 80 ASP A N 1
ATOM 612 C CA . ASP A 1 80 ? 0.099 -7.209 -21.294 1.00 87.44 80 ASP A CA 1
ATOM 613 C C . ASP A 1 80 ? -0.988 -6.126 -21.199 1.00 87.44 80 ASP A C 1
ATOM 615 O O . ASP A 1 80 ? -1.302 -5.468 -22.191 1.00 87.44 80 ASP A O 1
ATOM 619 N N . SER A 1 81 ? -1.560 -5.900 -20.010 1.00 88.81 81 SER A N 1
ATOM 620 C CA . SER A 1 81 ? -2.613 -4.896 -19.841 1.00 88.81 81 SER A CA 1
ATOM 621 C C . SER A 1 81 ? -2.113 -3.492 -20.209 1.00 88.81 81 SER A C 1
ATOM 623 O O . SER A 1 81 ? -1.072 -3.064 -19.686 1.00 88.81 81 SER A O 1
ATOM 625 N N . PRO A 1 82 ? -2.870 -2.730 -21.025 1.00 90.31 82 PRO A N 1
ATOM 626 C CA . PRO A 1 82 ? -2.476 -1.390 -21.432 1.00 90.31 82 PRO A CA 1
ATOM 627 C C . PRO A 1 82 ? -2.339 -0.472 -20.214 1.00 90.31 82 PRO A C 1
ATOM 629 O O . PRO A 1 82 ? -3.165 -0.476 -19.294 1.00 90.31 82 PRO A O 1
ATOM 632 N N . LYS A 1 83 ? -1.265 0.318 -20.207 1.00 93.62 83 LYS A N 1
ATOM 633 C CA . LYS A 1 83 ? -0.958 1.284 -19.147 1.00 93.62 83 LYS A CA 1
ATOM 634 C C . LYS A 1 83 ? -1.251 2.696 -19.617 1.00 93.62 83 LYS A C 1
ATOM 636 O O . LYS A 1 83 ? -1.093 3.004 -20.797 1.00 93.62 83 LYS A O 1
ATOM 641 N N . ALA A 1 84 ? -1.642 3.559 -18.683 1.00 91.75 84 ALA A N 1
ATOM 642 C CA . ALA A 1 84 ? -1.803 4.972 -18.986 1.00 91.75 84 ALA A CA 1
ATOM 643 C C . ALA A 1 84 ? -0.470 5.566 -19.446 1.00 91.75 84 ALA A C 1
ATOM 645 O O . ALA A 1 84 ? 0.589 5.304 -18.865 1.00 91.75 84 ALA A O 1
ATOM 646 N N . THR A 1 85 ? -0.531 6.395 -20.484 1.00 90.06 85 THR A N 1
ATOM 647 C CA . THR A 1 85 ? 0.637 7.130 -20.964 1.00 90.06 85 THR A CA 1
ATOM 648 C C . THR A 1 85 ? 1.076 8.167 -19.929 1.00 90.06 85 THR A C 1
ATOM 650 O O . THR A 1 85 ? 0.315 8.573 -19.047 1.00 90.06 85 THR A O 1
ATOM 653 N N . GLY A 1 86 ? 2.318 8.646 -20.046 1.00 87.44 86 GLY A N 1
ATOM 654 C CA . GLY A 1 86 ? 2.828 9.700 -19.164 1.00 87.44 86 GLY A CA 1
ATOM 655 C C . GLY A 1 86 ? 1.995 10.986 -19.209 1.00 87.44 86 GLY A C 1
ATOM 656 O O . GLY A 1 86 ? 1.889 11.664 -18.195 1.00 87.44 86 GLY A O 1
ATOM 657 N N . VAL A 1 87 ? 1.377 11.283 -20.354 1.00 86.75 87 VAL A N 1
ATOM 658 C CA . VAL A 1 87 ? 0.532 12.468 -20.563 1.00 86.75 87 VAL A CA 1
ATOM 659 C C . VAL A 1 87 ? -0.754 12.372 -19.733 1.00 86.75 87 VAL A C 1
ATOM 661 O O . VAL A 1 87 ? -1.074 13.295 -18.988 1.00 86.75 87 VAL A O 1
ATOM 664 N N . VAL A 1 88 ? -1.432 11.217 -19.772 1.00 87.31 88 VAL A N 1
ATOM 665 C CA . VAL A 1 88 ? -2.636 10.950 -18.959 1.00 87.31 88 VAL A CA 1
ATOM 666 C C . VAL A 1 88 ? -2.300 11.003 -17.469 1.00 87.31 88 VAL A C 1
ATOM 668 O O . VAL A 1 88 ? -2.965 11.690 -16.703 1.00 87.31 88 VAL A O 1
ATOM 671 N N . ARG A 1 89 ? -1.200 10.362 -17.052 1.00 90.88 89 ARG A N 1
ATOM 672 C CA . ARG A 1 89 ? -0.749 10.367 -15.645 1.00 90.88 89 ARG A CA 1
ATOM 673 C C . ARG A 1 89 ? -0.436 11.760 -15.097 1.00 90.88 89 ARG A C 1
ATOM 675 O O . ARG A 1 89 ? -0.490 11.959 -13.887 1.00 90.88 89 ARG A O 1
ATOM 682 N N . ARG A 1 90 ? -0.029 12.695 -15.959 1.00 86.44 90 ARG A N 1
ATOM 683 C CA . ARG A 1 90 ? 0.253 14.086 -15.580 1.00 86.44 90 ARG A CA 1
ATOM 684 C C . ARG A 1 90 ? -0.988 14.978 -15.627 1.00 86.44 90 ARG A C 1
ATOM 686 O O . ARG A 1 90 ? -0.887 16.128 -15.221 1.00 86.44 90 ARG A O 1
ATOM 693 N N . GLY A 1 91 ? -2.130 14.458 -16.083 1.00 79.75 91 GLY A N 1
ATOM 694 C CA . GLY A 1 91 ? -3.349 15.240 -16.279 1.00 79.75 91 GLY A CA 1
ATOM 695 C C . GLY A 1 91 ? -3.237 16.251 -17.422 1.00 79.75 91 GLY A C 1
ATOM 696 O O . GLY A 1 91 ? -3.965 17.234 -17.435 1.00 79.75 91 GLY A O 1
ATOM 697 N N . GLU A 1 92 ? -2.315 16.040 -18.367 1.00 76.94 92 GLU A N 1
ATOM 698 C CA . GLU A 1 92 ? -2.073 16.964 -19.487 1.00 76.94 92 GLU A CA 1
ATOM 699 C C . GLU A 1 92 ? -3.090 16.782 -20.627 1.00 76.94 92 GLU A C 1
ATOM 701 O O . GLU A 1 92 ? -3.330 17.713 -21.392 1.00 76.94 92 GLU A O 1
ATOM 706 N N . VAL A 1 93 ? -3.694 15.594 -20.752 1.00 57.25 93 VAL A N 1
ATOM 707 C CA . VAL A 1 93 ? -4.733 15.278 -21.745 1.00 57.25 93 VAL A CA 1
ATOM 708 C C . VAL A 1 93 ? -5.797 14.414 -21.082 1.00 57.25 93 VAL A C 1
ATOM 710 O O . VAL A 1 93 ? -5.470 13.328 -20.611 1.00 57.25 93 VAL A O 1
ATOM 713 N N . GLY A 1 94 ? -7.052 14.881 -21.090 1.00 61.91 94 GLY A N 1
ATOM 714 C CA . GLY A 1 94 ? -8.182 14.193 -20.458 1.00 61.91 94 GLY A CA 1
ATOM 715 C C . GLY A 1 94 ? -8.018 14.173 -18.940 1.00 61.91 94 GLY A C 1
ATOM 716 O O . GLY A 1 94 ? -7.284 13.349 -18.406 1.00 61.91 94 GLY A O 1
ATOM 717 N N . ASN A 1 95 ? -8.654 15.126 -18.257 1.00 71.12 95 ASN A N 1
ATOM 718 C CA . ASN A 1 95 ? -8.474 15.370 -16.826 1.00 71.12 95 ASN A CA 1
ATOM 719 C C . ASN A 1 95 ? -8.716 14.100 -15.996 1.00 71.12 95 ASN A C 1
ATOM 721 O O . ASN A 1 95 ? -9.864 13.763 -15.713 1.00 71.12 95 ASN A O 1
ATOM 725 N N . ILE A 1 96 ? -7.638 13.441 -15.562 1.00 89.31 96 ILE A N 1
ATOM 726 C CA . ILE A 1 96 ? -7.708 12.588 -14.377 1.00 89.31 96 ILE A CA 1
ATOM 727 C C . ILE A 1 96 ? -8.090 13.463 -13.186 1.00 89.31 96 ILE A C 1
ATOM 729 O O . ILE A 1 96 ? -7.738 14.649 -13.129 1.00 89.31 96 ILE A O 1
ATOM 733 N N . SER A 1 97 ? -8.815 12.898 -12.233 1.00 92.00 97 SER A N 1
ATOM 734 C CA . SER A 1 97 ? -9.207 13.638 -11.045 1.00 92.00 97 SER A CA 1
ATOM 735 C C . SER A 1 97 ? -7.978 14.053 -10.231 1.00 92.00 97 SER A C 1
ATOM 737 O O . SER A 1 97 ? -6.900 13.444 -10.279 1.00 92.00 97 SER A O 1
ATOM 739 N N . THR A 1 98 ? -8.150 15.092 -9.415 1.00 91.00 98 THR A N 1
ATOM 740 C CA . THR A 1 98 ? -7.158 15.459 -8.402 1.00 91.00 98 THR A CA 1
ATOM 741 C C . THR A 1 98 ? -6.884 14.304 -7.441 1.00 91.00 98 THR A C 1
ATOM 743 O O . THR A 1 98 ? -5.757 14.167 -6.975 1.00 91.00 98 THR A O 1
ATOM 746 N N . GLU A 1 99 ? -7.870 13.451 -7.161 1.00 94.12 99 GLU A N 1
ATOM 747 C CA . GLU A 1 99 ? -7.702 12.266 -6.322 1.00 94.12 99 GLU A CA 1
ATOM 748 C C . GLU A 1 99 ? -6.735 11.262 -6.960 1.00 94.12 99 GLU A C 1
ATOM 750 O O . GLU A 1 99 ? -5.717 10.922 -6.351 1.00 94.12 99 GLU A O 1
ATOM 755 N N . LEU A 1 100 ? -6.974 10.863 -8.213 1.00 95.00 100 LEU A N 1
ATOM 756 C CA . LEU A 1 100 ? -6.088 9.945 -8.929 1.00 95.00 100 LEU A CA 1
ATOM 757 C C . LEU A 1 100 ? -4.681 10.523 -9.074 1.00 95.00 100 LEU A C 1
ATOM 759 O O . LEU A 1 100 ? -3.696 9.817 -8.853 1.00 95.00 100 LEU A O 1
ATOM 763 N N . TYR A 1 101 ? -4.567 11.816 -9.370 1.00 93.88 101 TYR A N 1
ATOM 764 C CA . TYR A 1 101 ? -3.273 12.485 -9.434 1.00 93.88 101 TYR A CA 1
ATOM 765 C C . TYR A 1 101 ? -2.498 12.394 -8.108 1.00 93.88 101 TYR A C 1
ATOM 767 O O . TYR A 1 101 ? -1.308 12.056 -8.106 1.00 93.88 101 TYR A O 1
ATOM 775 N N . HIS A 1 102 ? -3.153 12.636 -6.967 1.00 94.44 102 HIS A N 1
ATOM 776 C CA . HIS A 1 102 ? -2.513 12.512 -5.655 1.00 94.44 102 HIS A CA 1
ATOM 777 C C . HIS A 1 102 ? -2.126 11.066 -5.330 1.00 94.44 102 HIS A C 1
ATOM 779 O O . HIS A 1 102 ? -1.016 10.840 -4.842 1.00 94.44 102 HIS A O 1
ATOM 785 N N . LEU A 1 103 ? -2.981 10.089 -5.650 1.00 95.81 103 LEU A N 1
ATOM 786 C CA . LEU A 1 103 ? -2.669 8.668 -5.470 1.00 95.81 103 LEU A CA 1
ATOM 787 C C . LEU A 1 103 ? -1.435 8.259 -6.290 1.00 95.81 103 LEU A C 1
ATOM 789 O O . LEU A 1 103 ? -0.532 7.605 -5.764 1.00 95.81 103 LEU A O 1
ATOM 793 N N . ILE A 1 104 ? -1.344 8.705 -7.548 1.00 95.56 104 ILE A N 1
ATOM 794 C CA . ILE A 1 104 ? -0.181 8.466 -8.415 1.00 95.56 104 ILE A CA 1
ATOM 795 C C . ILE A 1 104 ? 1.084 9.079 -7.803 1.00 95.56 104 ILE A C 1
ATOM 797 O O . ILE A 1 104 ? 2.112 8.408 -7.702 1.00 95.56 104 ILE A O 1
ATOM 801 N N . LYS A 1 105 ? 1.027 10.344 -7.366 1.00 95.00 105 LYS A N 1
ATOM 802 C CA . LYS A 1 105 ? 2.178 11.029 -6.754 1.00 95.00 105 LYS A CA 1
ATOM 803 C C . LYS A 1 105 ? 2.644 10.347 -5.473 1.00 95.00 105 LYS A C 1
ATOM 805 O O . LYS A 1 105 ? 3.851 10.202 -5.272 1.00 95.00 105 LYS A O 1
ATOM 810 N N . HIS A 1 106 ? 1.706 9.927 -4.630 1.00 94.75 106 HIS A N 1
ATOM 811 C CA . HIS A 1 106 ? 1.996 9.204 -3.398 1.00 94.75 106 HIS A CA 1
ATOM 812 C C . HIS A 1 106 ? 2.704 7.872 -3.686 1.00 94.75 106 HIS A C 1
ATOM 814 O O . HIS A 1 106 ? 3.774 7.608 -3.126 1.00 94.75 106 HIS A O 1
ATOM 820 N N . LEU A 1 107 ? 2.168 7.081 -4.623 1.00 96.12 107 LEU A N 1
ATOM 821 C CA . LEU A 1 107 ? 2.779 5.828 -5.064 1.00 96.12 107 LEU A CA 1
ATOM 822 C C . LEU A 1 107 ? 4.192 6.053 -5.621 1.00 96.12 107 LEU A C 1
ATOM 824 O O . LEU A 1 107 ? 5.132 5.379 -5.198 1.00 96.12 107 LEU A O 1
ATOM 828 N N . ASP A 1 108 ? 4.366 7.016 -6.529 1.00 95.06 108 ASP A N 1
ATOM 829 C CA . ASP A 1 108 ? 5.657 7.299 -7.166 1.00 95.06 108 ASP A CA 1
ATOM 830 C C . ASP A 1 108 ? 6.720 7.713 -6.135 1.00 95.06 108 ASP A C 1
ATOM 832 O O . ASP A 1 108 ? 7.881 7.301 -6.227 1.00 95.06 108 ASP A O 1
ATOM 836 N N . LEU A 1 109 ? 6.334 8.490 -5.118 1.00 94.81 109 LEU A N 1
ATOM 837 C CA . LEU A 1 109 ? 7.227 8.888 -4.034 1.00 94.81 109 LEU A CA 1
ATOM 838 C C . LEU A 1 109 ? 7.680 7.677 -3.208 1.00 94.81 109 LEU A C 1
ATOM 840 O O . LEU A 1 109 ? 8.883 7.454 -3.039 1.00 94.81 109 LEU A O 1
ATOM 844 N N . ARG A 1 110 ? 6.735 6.862 -2.725 1.00 93.69 110 ARG A N 1
ATOM 845 C CA . ARG A 1 110 ? 7.053 5.666 -1.928 1.00 93.69 110 ARG A CA 1
ATOM 846 C C . ARG A 1 110 ? 7.856 4.643 -2.731 1.00 93.69 110 ARG A C 1
ATOM 848 O O . ARG A 1 110 ? 8.785 4.029 -2.200 1.00 93.69 110 ARG A O 1
ATOM 855 N N . TRP A 1 111 ? 7.550 4.494 -4.019 1.00 93.94 111 TRP A N 1
ATOM 856 C CA . TRP A 1 111 ? 8.284 3.622 -4.930 1.00 93.94 111 TRP A CA 1
ATOM 857 C C . TRP A 1 111 ? 9.743 4.048 -5.085 1.00 93.94 111 TRP A C 1
ATOM 859 O O . TRP A 1 111 ? 10.633 3.199 -5.016 1.00 93.94 111 TRP A O 1
ATOM 869 N N . ARG A 1 112 ? 10.015 5.352 -5.235 1.00 93.19 112 ARG A N 1
ATOM 870 C CA . ARG A 1 112 ? 11.388 5.882 -5.316 1.00 93.19 112 ARG A CA 1
ATOM 871 C C . ARG A 1 112 ? 12.196 5.564 -4.063 1.00 93.19 112 ARG A C 1
ATOM 873 O O . ARG A 1 112 ? 13.328 5.101 -4.187 1.00 93.19 112 ARG A O 1
ATOM 880 N N . PHE A 1 113 ? 11.616 5.754 -2.876 1.00 90.31 113 PHE A N 1
ATOM 881 C CA . PHE A 1 113 ? 12.288 5.426 -1.615 1.00 90.31 113 PHE A CA 1
ATOM 882 C C . PHE A 1 113 ? 12.620 3.937 -1.510 1.00 90.31 113 PHE A C 1
ATOM 884 O O . PHE A 1 113 ? 13.767 3.584 -1.236 1.00 90.31 113 PHE A O 1
ATOM 891 N N . ARG A 1 114 ? 11.657 3.052 -1.803 1.00 89.50 114 ARG A N 1
ATOM 892 C CA . ARG A 1 114 ? 11.914 1.605 -1.792 1.00 89.50 114 ARG A CA 1
ATOM 893 C C . ARG A 1 114 ? 12.953 1.201 -2.831 1.00 89.50 114 ARG A C 1
ATOM 895 O O . ARG A 1 114 ? 13.831 0.404 -2.525 1.00 89.50 114 ARG A O 1
ATOM 902 N N . SER A 1 115 ? 12.853 1.727 -4.048 1.00 88.75 115 SER A N 1
ATOM 903 C CA . SER A 1 115 ? 13.766 1.374 -5.139 1.00 88.75 115 SER A CA 1
ATOM 904 C C . SER A 1 115 ? 15.201 1.777 -4.812 1.00 88.75 115 SER A C 1
ATOM 906 O O . SER A 1 115 ? 16.119 0.998 -5.053 1.00 88.75 115 SER A O 1
ATOM 908 N N . ARG A 1 116 ? 15.390 2.949 -4.189 1.00 88.50 116 ARG A N 1
ATOM 909 C CA . ARG A 1 116 ? 16.694 3.384 -3.681 1.00 88.50 116 ARG A CA 1
ATOM 910 C C . ARG A 1 116 ? 17.214 2.446 -2.590 1.00 88.50 116 ARG A C 1
ATOM 912 O O . ARG A 1 116 ? 18.322 1.947 -2.729 1.00 88.50 116 ARG A O 1
ATOM 919 N N . ALA A 1 117 ? 16.401 2.127 -1.582 1.00 86.94 117 ALA A N 1
ATOM 920 C CA . ALA A 1 117 ? 16.801 1.219 -0.504 1.00 86.94 117 ALA A CA 1
ATOM 921 C C . ALA A 1 117 ? 17.181 -0.185 -1.018 1.00 86.94 117 ALA A C 1
ATOM 923 O O . ALA A 1 117 ? 18.159 -0.779 -0.570 1.00 86.94 117 ALA A O 1
ATOM 924 N N . VAL A 1 118 ? 16.442 -0.713 -2.001 1.00 87.25 118 VAL A N 1
ATOM 925 C CA . VAL A 1 118 ? 16.759 -1.997 -2.648 1.00 87.25 118 VAL A CA 1
ATOM 926 C C . VAL A 1 118 ? 18.059 -1.908 -3.451 1.00 87.25 118 VAL A C 1
ATOM 928 O O . VAL A 1 118 ? 18.852 -2.849 -3.435 1.00 87.25 118 VAL A O 1
ATOM 931 N N . ALA A 1 119 ? 18.297 -0.797 -4.153 1.00 88.06 119 ALA A N 1
ATOM 932 C CA . ALA A 1 119 ? 19.536 -0.581 -4.892 1.00 88.06 119 ALA A CA 1
ATOM 933 C C . ALA A 1 119 ? 20.750 -0.469 -3.956 1.00 88.06 119 ALA A C 1
ATOM 935 O O . ALA A 1 119 ? 21.773 -1.094 -4.229 1.00 88.06 119 ALA A O 1
ATOM 936 N N . GLU A 1 120 ? 20.621 0.253 -2.841 1.00 87.88 120 GLU A N 1
ATOM 937 C CA . GLU A 1 120 ? 21.647 0.376 -1.799 1.00 87.88 120 GLU A CA 1
ATOM 938 C C . GLU A 1 120 ? 21.956 -0.977 -1.146 1.00 87.88 120 GLU A C 1
ATOM 940 O O . GLU A 1 120 ? 23.121 -1.361 -1.052 1.00 87.88 120 GLU A O 1
ATOM 945 N N . ASP A 1 121 ? 20.936 -1.762 -0.781 1.00 85.62 121 ASP A N 1
ATOM 946 C CA . ASP A 1 121 ? 21.134 -3.115 -0.243 1.00 85.62 121 ASP A CA 1
ATOM 947 C C . ASP A 1 121 ? 21.823 -4.040 -1.258 1.00 85.62 121 ASP A C 1
ATOM 949 O O . ASP A 1 121 ? 22.729 -4.801 -0.911 1.00 85.62 121 ASP A O 1
ATOM 953 N N . LYS A 1 122 ? 21.442 -3.948 -2.538 1.00 86.75 122 LYS A N 1
ATOM 954 C CA . LYS A 1 122 ? 22.083 -4.712 -3.614 1.00 86.75 122 LYS A CA 1
ATOM 955 C C . LYS A 1 122 ? 23.536 -4.284 -3.826 1.00 86.75 122 LYS A C 1
ATOM 957 O O . LYS A 1 122 ? 24.381 -5.144 -4.062 1.00 86.75 122 LYS A O 1
ATOM 962 N N . ALA A 1 123 ? 23.835 -2.988 -3.745 1.00 85.19 123 ALA A N 1
ATOM 963 C CA . ALA A 1 123 ? 25.195 -2.466 -3.836 1.00 85.19 123 ALA A CA 1
ATOM 964 C C . ALA A 1 123 ? 26.052 -2.948 -2.658 1.00 85.19 123 ALA A C 1
ATOM 966 O O . ALA A 1 123 ? 27.135 -3.483 -2.879 1.00 85.19 123 ALA A O 1
ATOM 967 N N . ARG A 1 124 ? 25.522 -2.884 -1.430 1.00 83.19 124 ARG A N 1
ATOM 968 C CA . ARG A 1 124 ? 26.177 -3.414 -0.226 1.00 83.19 124 ARG A CA 1
ATOM 969 C C . ARG A 1 124 ? 26.491 -4.905 -0.353 1.00 83.19 124 ARG A C 1
ATOM 971 O O . ARG A 1 124 ? 27.606 -5.321 -0.063 1.00 83.19 124 ARG A O 1
ATOM 978 N N . LYS A 1 125 ? 25.535 -5.708 -0.833 1.00 83.69 125 LYS A N 1
ATOM 979 C CA . LYS A 1 125 ? 25.741 -7.148 -1.071 1.00 83.69 125 LYS A CA 1
ATOM 980 C C . LYS A 1 125 ? 26.819 -7.425 -2.117 1.00 83.69 125 LYS A C 1
ATOM 982 O O . LYS A 1 125 ? 27.572 -8.376 -1.957 1.00 83.69 125 LYS A O 1
ATOM 987 N N . ARG A 1 126 ? 26.897 -6.610 -3.174 1.00 79.31 126 ARG A N 1
ATOM 988 C CA . ARG A 1 126 ? 27.951 -6.727 -4.194 1.00 79.31 126 ARG A CA 1
ATOM 989 C C . ARG A 1 126 ? 29.327 -6.374 -3.640 1.00 79.31 126 ARG A C 1
ATOM 991 O O . ARG A 1 126 ? 30.262 -7.099 -3.932 1.00 79.31 126 ARG A O 1
ATOM 998 N N . MET A 1 127 ? 29.432 -5.319 -2.835 1.00 72.19 127 MET A N 1
ATOM 999 C CA . MET A 1 127 ? 30.692 -4.920 -2.197 1.00 72.19 127 MET A CA 1
ATOM 1000 C C . MET A 1 127 ? 31.192 -6.005 -1.233 1.00 72.19 127 MET A C 1
ATOM 1002 O O . MET A 1 127 ? 32.326 -6.445 -1.333 1.00 72.19 127 MET A O 1
ATOM 1006 N N . MET A 1 128 ? 30.300 -6.571 -0.413 1.00 71.06 128 MET A N 1
ATOM 1007 C CA . MET A 1 128 ? 30.629 -7.738 0.420 1.00 71.06 128 MET A CA 1
ATOM 1008 C C . MET A 1 128 ? 31.079 -8.958 -0.399 1.00 71.06 128 MET A C 1
ATOM 1010 O O . MET A 1 128 ? 31.879 -9.750 0.081 1.00 71.06 128 MET A O 1
ATOM 1014 N N . GLN A 1 129 ? 30.558 -9.146 -1.616 1.00 62.44 129 GLN A N 1
ATOM 1015 C CA . GLN A 1 129 ? 30.991 -10.230 -2.502 1.00 62.44 129 GLN A CA 1
ATOM 1016 C C . GLN A 1 129 ? 32.322 -9.935 -3.206 1.00 62.44 129 GLN A C 1
ATOM 1018 O O . GLN A 1 129 ? 33.073 -10.879 -3.428 1.00 62.44 129 GLN A O 1
ATOM 1023 N N . SER A 1 130 ? 32.632 -8.677 -3.547 1.00 58.00 130 SER A N 1
ATOM 1024 C CA . SER A 1 130 ? 33.945 -8.321 -4.105 1.00 58.00 130 SER A CA 1
ATOM 1025 C C . SER A 1 130 ? 35.042 -8.426 -3.056 1.00 58.00 130 SER A C 1
ATOM 1027 O O . SER A 1 130 ? 36.074 -9.018 -3.341 1.00 58.00 130 SER A O 1
ATOM 1029 N N . ASP A 1 131 ? 34.783 -7.981 -1.824 1.00 53.25 131 ASP A N 1
ATOM 1030 C CA . ASP A 1 131 ? 35.746 -8.083 -0.718 1.00 53.25 131 ASP A CA 1
ATOM 1031 C C . ASP A 1 131 ? 36.064 -9.552 -0.371 1.00 53.25 131 ASP A C 1
ATOM 1033 O O . ASP A 1 131 ? 37.159 -9.867 0.074 1.00 53.25 131 ASP A O 1
ATOM 1037 N N . VAL A 1 132 ? 35.135 -10.485 -0.617 1.00 52.88 132 VAL A N 1
ATOM 1038 C CA . VAL A 1 132 ? 35.362 -11.934 -0.441 1.00 52.88 132 VAL A CA 1
ATOM 1039 C C . VAL A 1 132 ? 36.171 -12.550 -1.593 1.00 52.88 132 VAL A C 1
ATOM 1041 O O . VAL A 1 132 ? 36.810 -13.582 -1.396 1.00 52.88 132 VAL A O 1
ATOM 1044 N N . LEU A 1 133 ? 36.153 -11.949 -2.787 1.00 51.47 133 LEU A N 1
ATOM 1045 C CA . LEU A 1 133 ? 36.869 -12.454 -3.965 1.00 51.47 133 LEU A CA 1
ATOM 1046 C C . LEU A 1 133 ? 38.265 -11.831 -4.133 1.00 51.47 133 LEU A C 1
ATOM 1048 O O . LEU A 1 133 ? 39.160 -12.530 -4.606 1.00 51.47 133 LEU A O 1
ATOM 1052 N N . ASP A 1 134 ? 38.471 -10.577 -3.717 1.00 49.66 134 ASP A N 1
ATOM 1053 C CA . ASP A 1 134 ? 39.771 -9.891 -3.814 1.00 49.66 134 ASP A CA 1
ATOM 1054 C C . ASP A 1 134 ? 40.741 -10.258 -2.667 1.00 49.66 134 ASP A C 1
ATOM 1056 O O . ASP A 1 134 ? 41.955 -10.187 -2.852 1.00 49.66 134 ASP A O 1
ATOM 1060 N N . ASP A 1 135 ? 40.243 -10.756 -1.525 1.00 46.06 135 ASP A N 1
ATOM 1061 C CA . ASP A 1 135 ? 41.061 -11.217 -0.383 1.00 46.06 135 ASP A CA 1
ATOM 1062 C C . ASP A 1 135 ? 41.3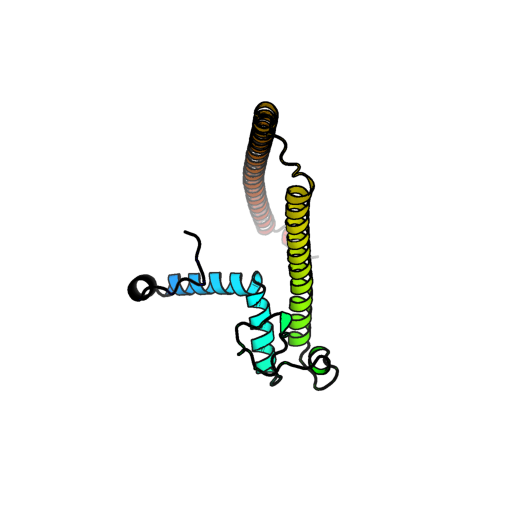59 -12.729 -0.393 1.00 46.06 135 ASP A C 1
ATOM 1064 O O . ASP A 1 135 ? 41.702 -13.315 0.638 1.00 46.06 135 ASP A O 1
ATOM 1068 N N . MET A 1 136 ? 41.273 -13.388 -1.553 1.00 45.41 136 MET A N 1
ATOM 1069 C CA . MET A 1 136 ? 41.593 -14.811 -1.675 1.00 45.41 136 MET A CA 1
ATOM 1070 C C . MET A 1 136 ? 42.909 -15.065 -2.439 1.00 45.41 136 MET A C 1
ATOM 1072 O O . MET A 1 136 ? 42.898 -15.709 -3.492 1.00 45.41 136 MET A O 1
ATOM 1076 N N . PRO A 1 137 ? 44.094 -14.694 -1.901 1.00 45.22 137 PRO A N 1
ATOM 1077 C CA . PRO A 1 137 ? 45.195 -15.629 -2.019 1.00 45.22 137 PRO A CA 1
ATOM 1078 C C . PRO A 1 137 ? 44.745 -16.899 -1.288 1.00 45.22 137 PRO A C 1
ATOM 1080 O O . PRO A 1 137 ? 44.113 -16.827 -0.234 1.00 45.22 137 PRO A O 1
ATOM 1083 N N . LEU A 1 138 ? 45.070 -18.073 -1.819 1.00 47.56 138 LEU A N 1
ATOM 1084 C CA . LEU A 1 138 ? 44.963 -19.355 -1.114 1.00 47.56 138 LEU A CA 1
ATOM 1085 C C . LEU A 1 138 ? 45.956 -19.393 0.070 1.00 47.56 138 LEU A C 1
ATOM 1087 O O . LEU A 1 138 ? 46.815 -20.265 0.164 1.00 47.56 138 LEU A O 1
ATOM 1091 N N . ALA A 1 139 ? 45.893 -18.398 0.951 1.00 50.56 139 ALA A N 1
ATOM 1092 C CA . ALA A 1 139 ? 46.600 -18.343 2.201 1.00 50.56 139 ALA A CA 1
ATOM 1093 C C . ALA A 1 139 ? 45.814 -19.218 3.165 1.00 50.56 139 ALA A C 1
ATOM 1095 O O . ALA A 1 139 ? 44.627 -19.000 3.406 1.00 50.56 139 ALA A O 1
ATOM 1096 N N . GLN A 1 140 ? 46.489 -20.233 3.690 1.00 55.28 140 GLN A N 1
ATOM 1097 C CA . GLN A 1 140 ? 46.036 -20.985 4.847 1.00 55.28 140 GLN A CA 1
ATOM 1098 C C . GLN A 1 140 ? 45.491 -19.991 5.878 1.00 55.28 140 GLN A C 1
ATOM 1100 O O . GLN A 1 140 ? 46.238 -19.162 6.400 1.00 55.28 140 GLN A O 1
ATOM 1105 N N . VAL A 1 141 ? 44.172 -20.009 6.088 1.00 55.62 141 VAL A N 1
ATOM 1106 C CA . VAL A 1 141 ? 43.519 -19.163 7.084 1.00 55.62 141 VAL A CA 1
ATOM 1107 C C . VAL A 1 141 ? 44.104 -19.581 8.419 1.00 55.62 141 VAL A C 1
ATOM 1109 O O . VAL A 1 141 ? 43.828 -20.676 8.900 1.00 55.62 141 VAL A O 1
ATOM 1112 N N . ASP A 1 142 ? 44.964 -18.728 8.967 1.00 59.25 142 ASP A N 1
ATOM 1113 C CA . ASP A 1 142 ? 45.539 -18.903 10.290 1.00 59.25 142 ASP A CA 1
ATOM 1114 C C . ASP A 1 142 ? 44.376 -19.079 11.286 1.00 59.25 142 ASP A C 1
ATOM 1116 O O . ASP A 1 142 ? 43.591 -18.135 11.470 1.00 59.25 142 ASP A O 1
ATOM 1120 N N . PRO A 1 143 ? 44.208 -20.271 11.894 1.00 62.84 143 PRO A N 1
ATOM 1121 C CA . PRO A 1 143 ? 43.079 -20.563 12.772 1.00 62.84 143 PRO A CA 1
ATOM 1122 C C . PRO A 1 143 ? 42.943 -19.520 13.882 1.00 62.84 143 PRO A C 1
ATOM 1124 O O . PRO A 1 143 ? 41.829 -19.115 14.220 1.00 62.84 143 PRO A O 1
ATOM 1127 N N . SER A 1 144 ? 44.071 -18.976 14.348 1.00 67.94 144 SER A N 1
ATOM 1128 C CA . SER A 1 144 ? 44.122 -17.954 15.392 1.00 67.94 144 SER A CA 1
ATOM 1129 C C . SER A 1 144 ? 43.442 -16.633 14.995 1.00 67.94 144 SER A C 1
ATOM 1131 O O . SER A 1 144 ? 42.787 -16.005 15.829 1.00 67.94 144 SER A O 1
ATOM 1133 N N . LYS A 1 145 ? 43.496 -16.232 13.715 1.00 71.62 145 LYS A N 1
ATOM 1134 C CA . LYS A 1 145 ? 42.798 -15.035 13.207 1.00 71.62 145 LYS A CA 1
ATOM 1135 C C . LYS A 1 145 ? 41.294 -15.254 13.092 1.00 71.62 145 LYS A C 1
ATOM 1137 O O . LYS A 1 145 ? 40.520 -14.337 13.366 1.00 71.62 145 LYS A O 1
ATOM 1142 N N . SER A 1 146 ? 40.876 -16.455 12.693 1.00 71.75 146 SER A N 1
ATOM 1143 C CA . SER A 1 146 ? 39.454 -16.806 12.620 1.00 71.75 146 SER A CA 1
ATOM 1144 C C . SER A 1 146 ? 38.815 -16.882 14.010 1.0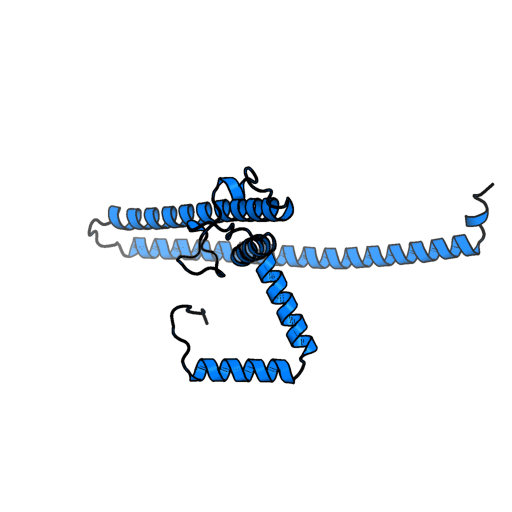0 71.75 146 SER A C 1
ATOM 1146 O O . SER A 1 146 ? 37.733 -16.336 14.220 1.00 71.75 146 SER A O 1
ATOM 1148 N N . GLU A 1 147 ? 39.529 -17.439 14.991 1.00 78.00 147 GLU A N 1
ATOM 1149 C CA . GLU A 1 147 ? 39.106 -17.435 16.390 1.00 78.00 147 GLU A CA 1
ATOM 1150 C C . GLU A 1 147 ? 39.034 -16.025 16.971 1.00 78.00 147 GLU A C 1
ATOM 1152 O O . GLU A 1 147 ? 38.096 -15.714 17.703 1.00 78.00 147 GLU A O 1
ATOM 1157 N N . GLN A 1 148 ? 39.994 -15.157 16.638 1.00 76.75 148 GLN A N 1
ATOM 1158 C CA . GLN A 1 148 ? 39.967 -13.778 17.108 1.00 76.75 148 GLN A CA 1
ATOM 1159 C C . GLN A 1 148 ? 38.739 -13.033 16.575 1.00 76.75 148 GLN A C 1
ATOM 1161 O O . GLN A 1 148 ? 38.020 -12.423 17.358 1.00 76.75 148 GLN A O 1
ATOM 1166 N N . ARG A 1 149 ? 38.416 -13.187 15.284 1.00 80.50 149 ARG A N 1
ATOM 1167 C CA . ARG A 1 149 ? 37.191 -12.614 14.700 1.00 80.50 149 ARG A CA 1
ATOM 1168 C C . ARG A 1 149 ? 35.920 -13.136 15.370 1.00 80.50 149 ARG A C 1
ATOM 1170 O O . ARG A 1 149 ? 34.985 -12.369 15.570 1.00 80.50 149 ARG A O 1
ATOM 1177 N N . LEU A 1 150 ? 35.870 -14.420 15.728 1.00 81.94 150 LEU A N 1
ATOM 1178 C CA . LEU A 1 150 ? 34.731 -14.980 16.463 1.00 81.94 150 LEU A CA 1
ATOM 1179 C C . LEU A 1 150 ? 34.607 -14.380 17.868 1.00 81.94 150 LEU A C 1
ATOM 1181 O O . LEU A 1 150 ? 33.495 -14.060 18.284 1.00 81.94 150 LEU A O 1
ATOM 1185 N N . ARG A 1 151 ? 35.727 -14.178 18.573 1.00 84.00 151 ARG A N 1
ATOM 1186 C CA . ARG A 1 151 ? 35.749 -13.506 19.883 1.00 84.00 151 ARG A CA 1
ATOM 1187 C C . ARG A 1 151 ? 35.296 -12.050 19.786 1.00 84.00 151 ARG A C 1
ATOM 1189 O O . ARG A 1 151 ? 34.517 -11.603 20.629 1.00 84.00 151 ARG A O 1
ATOM 1196 N N . ASP A 1 152 ? 35.720 -11.340 18.747 1.00 86.62 152 ASP A N 1
ATOM 1197 C CA . ASP A 1 152 ? 35.323 -9.951 18.512 1.00 86.62 152 ASP A CA 1
ATOM 1198 C C . ASP A 1 152 ? 33.809 -9.866 18.233 1.00 86.62 152 ASP A C 1
ATOM 1200 O O . ASP A 1 152 ? 33.093 -9.135 18.915 1.00 86.62 152 ASP A O 1
ATOM 1204 N N . ILE A 1 153 ? 33.280 -10.722 17.345 1.00 83.88 153 ILE A N 1
ATOM 1205 C CA . ILE A 1 153 ? 31.834 -10.818 17.065 1.00 83.88 153 ILE A CA 1
ATOM 1206 C C . ILE A 1 153 ? 31.043 -11.165 18.332 1.00 83.88 153 ILE A C 1
ATOM 1208 O O . ILE A 1 153 ? 29.981 -10.596 18.587 1.00 83.88 153 ILE A O 1
ATOM 1212 N N . GLN A 1 154 ? 31.537 -12.099 19.144 1.00 84.38 154 GLN A N 1
ATOM 1213 C CA . GLN A 1 154 ? 30.877 -12.492 20.386 1.00 84.38 154 GLN A CA 1
ATOM 1214 C C . GLN A 1 154 ? 30.833 -11.337 21.397 1.00 84.38 154 GLN A C 1
ATOM 1216 O O . GLN A 1 154 ? 29.831 -11.166 22.096 1.00 84.38 154 GLN A O 1
ATOM 1221 N N . THR A 1 155 ? 31.886 -10.519 21.436 1.00 89.88 155 THR A N 1
ATOM 1222 C CA . THR A 1 155 ? 31.956 -9.316 22.273 1.00 89.88 155 THR A CA 1
ATOM 1223 C C . THR A 1 155 ? 30.954 -8.263 21.801 1.00 89.88 155 THR A C 1
ATOM 1225 O O . THR A 1 155 ? 30.189 -7.742 22.614 1.00 89.88 155 THR A O 1
ATOM 1228 N N . ASP A 1 156 ? 30.871 -8.013 20.494 1.00 85.88 156 ASP A N 1
ATOM 1229 C CA . ASP A 1 156 ? 29.915 -7.061 19.918 1.00 85.88 156 ASP A CA 1
ATOM 1230 C C . ASP A 1 156 ? 28.462 -7.473 20.182 1.00 85.88 156 ASP A C 1
ATOM 1232 O O . ASP A 1 156 ? 27.631 -6.650 20.575 1.00 85.88 156 ASP A O 1
ATOM 1236 N N . VAL A 1 157 ? 28.150 -8.764 20.032 1.00 87.75 157 VAL A N 1
ATOM 1237 C CA . VAL A 1 157 ? 26.818 -9.314 20.330 1.00 87.75 157 VAL A CA 1
ATOM 1238 C C . VAL A 1 157 ? 26.471 -9.144 21.810 1.00 87.75 157 VAL A C 1
ATOM 1240 O O . VAL A 1 157 ? 25.341 -8.776 22.141 1.00 87.75 157 VAL A O 1
ATOM 1243 N N . TYR A 1 158 ? 27.432 -9.365 22.708 1.00 88.12 158 TYR A N 1
ATOM 1244 C CA . TYR A 1 158 ? 27.240 -9.165 24.143 1.00 88.12 158 TYR A CA 1
ATOM 1245 C C . TYR A 1 158 ? 26.965 -7.691 24.485 1.00 88.12 158 TYR A C 1
ATOM 1247 O O . TYR A 1 158 ? 25.995 -7.387 25.186 1.00 88.12 158 TYR A O 1
ATOM 1255 N N . LEU A 1 159 ? 27.756 -6.765 23.935 1.00 87.06 159 LEU A N 1
ATOM 1256 C CA . LEU A 1 159 ? 27.575 -5.323 24.135 1.00 87.06 159 LEU A CA 1
ATOM 1257 C C . LEU A 1 159 ? 26.230 -4.829 23.582 1.00 87.06 159 LEU A C 1
ATOM 1259 O O . LEU A 1 159 ? 25.523 -4.066 24.246 1.00 87.06 159 LEU A O 1
ATOM 1263 N N . ALA A 1 160 ? 25.826 -5.314 22.407 1.00 82.25 160 ALA A N 1
ATOM 1264 C CA . ALA A 1 160 ? 24.513 -5.023 21.837 1.00 82.25 160 ALA A CA 1
ATOM 1265 C C . ALA A 1 160 ? 23.367 -5.564 22.714 1.00 82.25 160 ALA A C 1
ATOM 1267 O O . ALA A 1 160 ? 22.330 -4.905 22.864 1.00 82.25 160 ALA A O 1
ATOM 1268 N N . GLY A 1 161 ? 23.555 -6.732 23.336 1.00 86.00 161 GLY A N 1
ATOM 1269 C CA . GLY A 1 161 ? 22.620 -7.310 24.302 1.00 86.00 161 GLY A CA 1
ATOM 1270 C C . GLY A 1 161 ? 22.432 -6.434 25.544 1.00 86.00 161 GLY A C 1
ATOM 1271 O O . GLY A 1 161 ? 21.295 -6.176 25.946 1.00 86.00 161 GLY A O 1
ATOM 1272 N N . LEU A 1 162 ? 23.524 -5.904 26.104 1.00 85.12 162 LEU A N 1
ATOM 1273 C CA . LEU A 1 162 ? 23.480 -4.974 27.239 1.00 85.12 162 LEU A CA 1
ATOM 1274 C C . LEU A 1 162 ? 22.757 -3.669 26.887 1.00 85.12 162 LEU A C 1
ATOM 1276 O O . LEU A 1 162 ? 21.878 -3.231 27.630 1.00 85.12 162 LEU A O 1
ATOM 1280 N N . SER A 1 163 ? 23.069 -3.080 25.729 1.00 84.06 163 SER A N 1
ATOM 1281 C CA . SER A 1 163 ? 22.386 -1.871 25.253 1.00 84.06 163 SER A CA 1
ATOM 1282 C C . SER A 1 163 ? 20.885 -2.115 25.054 1.00 84.06 163 SER A C 1
ATOM 1284 O O . SER A 1 163 ? 20.055 -1.325 25.505 1.00 84.06 163 SER A O 1
ATOM 1286 N N . SER A 1 164 ? 20.514 -3.261 24.476 1.00 84.69 164 SER A N 1
ATOM 1287 C CA . SER A 1 164 ? 19.111 -3.651 24.288 1.00 84.69 164 SER A CA 1
ATOM 1288 C C . SER A 1 164 ? 18.368 -3.830 25.616 1.00 84.69 164 SER A C 1
ATOM 1290 O O . SER A 1 164 ? 17.201 -3.447 25.726 1.00 84.69 164 SER A O 1
ATOM 1292 N N . HIS A 1 165 ? 19.030 -4.381 26.637 1.00 85.94 165 HIS A N 1
ATOM 1293 C CA . HIS A 1 165 ? 18.473 -4.484 27.986 1.00 85.94 165 HIS A CA 1
ATOM 1294 C C . HIS A 1 165 ? 18.248 -3.100 28.606 1.00 85.94 165 HIS A C 1
ATOM 1296 O O . HIS A 1 165 ? 17.177 -2.827 29.142 1.00 85.94 165 HIS A O 1
ATOM 1302 N N . GLN A 1 166 ? 19.224 -2.199 28.481 1.00 86.94 166 GLN A N 1
ATOM 1303 C CA . GLN A 1 166 ? 19.112 -0.838 29.000 1.00 86.94 166 GLN A CA 1
ATOM 1304 C C . GLN A 1 166 ? 17.966 -0.063 28.337 1.00 86.94 166 GLN A C 1
ATOM 1306 O O . GLN A 1 166 ? 17.192 0.591 29.029 1.00 86.94 166 GLN A O 1
ATOM 1311 N N . VAL A 1 167 ? 17.807 -0.188 27.015 1.00 87.69 167 VAL A N 1
ATOM 1312 C CA . VAL A 1 167 ? 16.675 0.404 26.284 1.00 87.69 167 VAL A CA 1
ATOM 1313 C C . VAL A 1 167 ? 15.342 -0.182 26.753 1.00 87.69 167 VAL A C 1
ATOM 1315 O O . VAL A 1 167 ? 14.354 0.535 26.872 1.00 87.69 167 VAL A O 1
ATOM 1318 N N . ARG A 1 168 ? 15.283 -1.482 27.056 1.00 89.25 168 ARG A N 1
ATOM 1319 C CA . ARG A 1 168 ? 14.057 -2.106 27.568 1.00 89.25 168 ARG A CA 1
ATOM 1320 C C . ARG A 1 168 ? 13.658 -1.541 28.934 1.00 89.25 168 ARG A C 1
ATOM 1322 O O . ARG A 1 168 ? 12.483 -1.240 29.134 1.00 89.25 168 ARG A O 1
ATOM 1329 N N . GLU A 1 169 ? 14.617 -1.369 29.838 1.00 90.06 169 GLU A N 1
ATOM 1330 C CA . GLU A 1 169 ? 14.369 -0.789 31.163 1.00 90.06 169 GLU A CA 1
ATOM 1331 C C . GLU A 1 169 ? 13.944 0.684 31.080 1.00 90.06 169 GLU A C 1
ATOM 1333 O O . GLU A 1 169 ? 13.000 1.090 31.759 1.00 90.06 169 GLU A O 1
ATOM 1338 N N . THR A 1 170 ? 14.555 1.484 30.198 1.00 90.94 170 THR A N 1
ATOM 1339 C CA . THR A 1 170 ? 14.130 2.882 30.006 1.00 90.94 170 THR A CA 1
ATOM 1340 C C . THR A 1 170 ? 12.739 2.986 29.389 1.00 90.94 170 THR A C 1
ATOM 1342 O O . THR A 1 170 ? 11.946 3.829 29.795 1.00 90.94 170 THR A O 1
ATOM 1345 N N . VAL A 1 171 ? 12.389 2.111 28.443 1.00 91.31 171 VAL A N 1
ATOM 1346 C CA . VAL A 1 171 ? 11.026 2.058 27.894 1.00 91.31 171 VAL A CA 1
ATOM 1347 C C . VAL A 1 171 ? 10.017 1.693 28.983 1.00 91.31 171 VAL A C 1
ATOM 1349 O O . VAL A 1 171 ? 8.951 2.302 29.052 1.00 91.31 171 VAL A O 1
ATOM 1352 N N . LYS A 1 172 ? 10.349 0.738 29.858 1.00 92.75 172 LYS A N 1
ATOM 1353 C CA . LYS A 1 172 ? 9.477 0.328 30.962 1.00 92.75 172 LYS A CA 1
ATOM 1354 C C . LYS A 1 172 ? 9.211 1.480 31.936 1.00 92.75 172 LYS A C 1
ATOM 1356 O O . LYS A 1 172 ? 8.049 1.755 32.230 1.00 92.75 172 LYS A O 1
ATOM 1361 N N . SER A 1 173 ? 10.250 2.201 3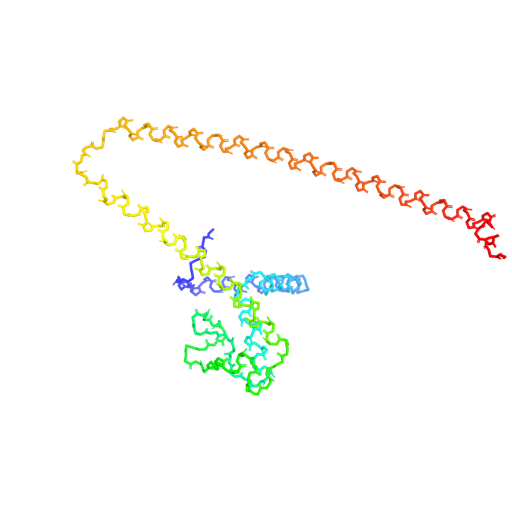2.361 1.00 90.81 173 SER A N 1
ATOM 1362 C CA . SER A 1 173 ? 10.087 3.344 33.270 1.00 90.81 173 SER A CA 1
ATOM 1363 C C . SER A 1 173 ? 9.291 4.493 32.640 1.00 90.81 173 SER A C 1
ATOM 1365 O O . SER A 1 173 ? 8.461 5.111 33.308 1.00 90.81 173 SER A O 1
ATOM 1367 N N . LEU A 1 174 ? 9.461 4.745 31.337 1.00 90.31 174 LEU A N 1
ATOM 1368 C CA . LEU A 1 174 ? 8.659 5.734 30.609 1.00 90.31 174 LEU A CA 1
ATOM 1369 C C . LEU A 1 174 ? 7.178 5.343 30.525 1.00 90.31 174 LEU A C 1
ATOM 1371 O O . LEU A 1 174 ? 6.311 6.211 30.625 1.00 90.31 174 LEU A O 1
ATOM 1375 N N . VAL A 1 175 ? 6.871 4.053 30.358 1.00 93.50 175 VAL A N 1
ATOM 1376 C CA . VAL A 1 175 ? 5.486 3.558 30.370 1.00 93.50 175 VAL A CA 1
ATOM 1377 C C . VAL A 1 175 ? 4.857 3.738 31.752 1.00 93.50 175 VAL A C 1
ATOM 1379 O O . VAL A 1 175 ? 3.737 4.238 31.839 1.00 93.50 175 VAL A O 1
ATOM 1382 N N . GLU A 1 176 ? 5.572 3.404 32.827 1.00 92.19 176 GLU A N 1
ATOM 1383 C CA . GLU A 1 176 ? 5.097 3.608 34.203 1.00 92.19 176 GLU A CA 1
ATOM 1384 C C . GLU A 1 176 ? 4.835 5.093 34.498 1.00 92.19 176 GLU A C 1
ATOM 1386 O O . GLU A 1 176 ? 3.774 5.451 35.020 1.00 92.19 176 GLU A O 1
ATOM 1391 N N . TYR A 1 177 ? 5.750 5.977 34.083 1.00 92.12 177 TYR A N 1
ATOM 1392 C CA . TYR A 1 177 ? 5.569 7.424 34.207 1.00 92.12 177 TYR A CA 1
ATOM 1393 C C . TYR A 1 177 ? 4.344 7.918 33.432 1.00 92.12 177 TYR A C 1
ATOM 1395 O O . TYR A 1 177 ? 3.538 8.679 33.967 1.00 92.12 177 TYR A O 1
ATOM 1403 N N . ARG A 1 178 ? 4.163 7.451 32.190 1.00 93.31 178 ARG A N 1
ATOM 1404 C CA . ARG A 1 178 ? 3.008 7.811 31.361 1.00 93.31 178 ARG A CA 1
ATOM 1405 C C . ARG A 1 178 ? 1.689 7.410 32.023 1.00 93.31 178 ARG A C 1
ATOM 1407 O O . ARG A 1 178 ? 0.777 8.229 32.069 1.00 93.31 178 ARG A O 1
ATOM 1414 N N . VAL A 1 179 ? 1.587 6.187 32.544 1.00 93.31 179 VAL A N 1
ATOM 1415 C CA . VAL A 1 179 ? 0.368 5.702 33.220 1.00 93.31 179 VAL A CA 1
ATOM 1416 C C . VAL A 1 179 ? 0.062 6.541 34.464 1.00 93.31 179 VAL A C 1
ATOM 1418 O O . VAL A 1 179 ? -1.089 6.914 34.689 1.00 93.31 179 VAL A O 1
ATOM 1421 N N . SER A 1 180 ? 1.088 6.890 35.245 1.00 94.25 180 SER A N 1
ATOM 1422 C CA . SER A 1 180 ? 0.940 7.775 36.406 1.00 94.25 180 SER A CA 1
ATOM 1423 C C . SER A 1 180 ? 0.438 9.169 36.005 1.00 94.25 180 SER A C 1
ATOM 1425 O O . SER A 1 180 ? -0.526 9.673 36.585 1.00 94.25 180 SER A O 1
ATOM 1427 N N . ALA A 1 181 ? 1.030 9.765 34.964 1.00 91.44 181 ALA A N 1
ATOM 1428 C CA . ALA A 1 181 ? 0.631 11.074 34.454 1.00 91.44 181 ALA A CA 1
ATOM 1429 C C . ALA A 1 181 ? -0.813 11.069 33.920 1.00 91.44 181 ALA A C 1
ATOM 1431 O O . ALA A 1 181 ? -1.592 11.959 34.251 1.00 91.44 181 ALA A O 1
ATOM 1432 N N . GLU A 1 182 ? -1.210 10.041 33.161 1.00 93.44 182 GLU A N 1
ATOM 1433 C CA . GLU A 1 182 ? -2.595 9.868 32.698 1.00 93.44 182 GLU A CA 1
ATOM 1434 C C . GLU A 1 182 ? -3.580 9.760 33.880 1.00 93.44 182 GLU A C 1
ATOM 1436 O O . GLU A 1 182 ? -4.678 10.317 33.826 1.00 93.44 182 GLU A O 1
ATOM 1441 N N . GLY A 1 183 ? -3.184 9.104 34.976 1.00 93.25 183 GLY A N 1
ATOM 1442 C CA . GLY A 1 183 ? -3.969 9.051 36.212 1.00 93.25 183 GLY A CA 1
ATOM 1443 C C . GLY A 1 183 ? -4.123 10.417 36.889 1.00 93.25 183 GLY A C 1
ATOM 1444 O O . GLY A 1 183 ? -5.222 10.779 37.316 1.00 93.25 183 GLY A O 1
ATOM 1445 N N . GLN A 1 184 ? -3.046 11.203 36.950 1.00 93.94 184 GLN A N 1
ATOM 1446 C CA . GLN A 1 184 ? -3.079 12.560 37.504 1.00 93.94 184 GLN A CA 1
ATOM 1447 C C . GLN A 1 184 ? -3.971 13.495 36.681 1.00 93.94 184 GLN A C 1
ATOM 1449 O O . GLN A 1 184 ? -4.763 14.236 37.263 1.00 93.94 184 GLN A O 1
ATOM 1454 N N . ILE A 1 185 ? -3.892 13.421 35.348 1.00 93.94 185 ILE A N 1
ATOM 1455 C CA . ILE A 1 185 ? -4.733 14.212 34.439 1.00 93.94 185 ILE A CA 1
ATOM 1456 C C . ILE A 1 185 ? -6.211 13.909 34.687 1.00 93.94 185 ILE A C 1
ATOM 1458 O O . ILE A 1 185 ? -6.974 14.833 34.946 1.00 93.94 185 ILE A O 1
ATOM 1462 N N . LYS A 1 186 ? -6.601 12.628 34.733 1.00 93.62 186 LYS A N 1
ATOM 1463 C CA . LYS A 1 186 ? -7.993 12.241 35.020 1.00 93.62 186 LYS A CA 1
ATOM 1464 C C . LYS A 1 186 ? -8.486 12.755 36.371 1.00 93.62 186 LYS A C 1
ATOM 1466 O O . LYS A 1 186 ? -9.642 13.150 36.508 1.00 93.62 186 LYS A O 1
ATOM 1471 N N . ASN A 1 187 ? -7.626 12.745 37.389 1.00 94.50 187 ASN A N 1
ATOM 1472 C CA . ASN A 1 187 ? -8.001 13.273 38.696 1.00 94.50 187 ASN A CA 1
ATOM 1473 C C . ASN A 1 187 ? -8.208 14.796 38.663 1.00 94.50 187 ASN A C 1
ATOM 1475 O O . ASN A 1 187 ? -9.157 15.284 39.272 1.00 94.50 187 ASN A O 1
ATOM 1479 N N . LEU A 1 188 ? -7.354 15.530 37.945 1.00 94.19 188 LEU A N 1
ATOM 1480 C CA . LEU A 1 188 ? -7.502 16.974 37.753 1.00 94.19 188 LEU A CA 1
ATOM 1481 C C . LEU A 1 188 ? -8.756 17.320 36.940 1.00 94.19 188 LEU A C 1
ATOM 1483 O O . LEU A 1 188 ? -9.459 18.259 37.300 1.00 94.19 188 LEU A O 1
ATOM 1487 N N . GLU A 1 189 ? -9.070 16.554 35.893 1.00 93.88 189 GLU A N 1
ATOM 1488 C CA . GLU A 1 189 ? -10.307 16.708 35.113 1.00 93.88 189 GLU A CA 1
ATOM 1489 C C . GLU A 1 189 ? -11.543 16.552 36.004 1.00 93.88 189 GLU A C 1
ATOM 1491 O O . GLU A 1 189 ? -12.407 17.427 36.017 1.00 93.88 189 GLU A O 1
ATOM 1496 N N . ARG A 1 190 ? -11.577 15.513 36.848 1.00 93.75 190 ARG A N 1
ATOM 1497 C CA . ARG A 1 190 ? -12.658 15.318 37.824 1.00 93.75 190 ARG A CA 1
ATOM 1498 C C . ARG A 1 190 ? -12.770 16.482 38.811 1.00 93.75 190 ARG A C 1
ATOM 1500 O O . ARG A 1 190 ? -13.868 16.960 39.076 1.00 93.75 190 ARG A O 1
ATOM 1507 N N . GLN A 1 191 ? -11.648 16.958 39.352 1.00 93.56 191 GLN A N 1
ATOM 1508 C CA . GLN A 1 191 ? -11.653 18.106 40.266 1.00 93.56 191 GLN A CA 1
ATOM 1509 C C . GLN A 1 191 ? -12.163 19.379 39.581 1.00 93.56 191 GLN A C 1
ATOM 1511 O O . GLN A 1 191 ? -12.889 20.159 40.195 1.00 93.56 191 GLN A O 1
ATOM 1516 N N . LEU A 1 192 ? -11.817 19.593 38.309 1.00 91.94 192 LEU A N 1
ATOM 1517 C CA . LEU A 1 192 ? -12.342 20.708 37.525 1.00 91.94 192 LEU A CA 1
ATOM 1518 C C . LEU A 1 192 ? -13.854 20.591 37.314 1.00 91.94 192 LEU A C 1
ATOM 1520 O O . LEU A 1 192 ? -14.548 21.593 37.470 1.00 91.94 192 LEU A O 1
ATOM 1524 N N . GLU A 1 193 ? -14.375 19.401 37.014 1.00 91.75 193 GLU A N 1
ATOM 1525 C CA . GLU A 1 193 ? -15.819 19.161 36.886 1.00 91.75 193 GLU A CA 1
ATOM 1526 C C . GLU A 1 193 ? -16.565 19.406 38.208 1.00 91.75 193 GLU A C 1
ATOM 1528 O O . GLU A 1 193 ? -17.613 20.061 38.222 1.00 91.75 193 GLU A O 1
ATOM 1533 N N . GLU A 1 194 ? -16.005 18.953 39.335 1.00 91.19 194 GLU A N 1
ATOM 1534 C CA . GLU A 1 194 ? -16.541 19.203 40.681 1.00 91.19 194 GLU A CA 1
ATOM 1535 C C . GLU A 1 194 ? -16.559 20.708 41.006 1.00 91.19 194 GLU A C 1
ATOM 1537 O O . GLU A 1 194 ? -17.561 21.245 41.481 1.00 91.19 194 GLU A O 1
ATOM 1542 N N . ILE A 1 195 ? -15.483 21.435 40.689 1.00 89.94 195 ILE A N 1
ATOM 1543 C CA . ILE A 1 195 ? -15.425 22.891 40.876 1.00 89.94 195 ILE A CA 1
ATOM 1544 C C . ILE A 1 195 ? -16.434 23.600 39.964 1.00 89.94 195 ILE A C 1
ATOM 1546 O O . ILE A 1 195 ? -17.130 24.511 40.414 1.00 89.94 195 ILE A O 1
ATOM 1550 N N . GLN A 1 196 ? -16.553 23.195 38.697 1.00 85.81 196 GLN A N 1
ATOM 1551 C CA . GLN A 1 196 ? -17.518 23.774 37.759 1.00 85.81 196 GLN A CA 1
ATOM 1552 C C . GLN A 1 196 ? -18.963 23.571 38.229 1.00 85.81 196 GLN A C 1
ATOM 1554 O O . GLN A 1 196 ? -19.750 24.520 38.205 1.00 85.81 196 GLN A O 1
ATOM 1559 N N . THR A 1 197 ? -19.306 22.376 38.715 1.00 86.25 197 THR A N 1
ATOM 1560 C CA . THR A 1 197 ? -20.638 22.096 39.276 1.00 86.25 197 THR A CA 1
ATOM 1561 C C . THR A 1 197 ? -20.899 22.886 40.555 1.00 86.25 197 THR A C 1
ATOM 1563 O O . THR A 1 197 ? -21.980 23.461 40.700 1.00 86.25 197 THR A O 1
ATOM 1566 N N . LEU A 1 198 ? -19.917 23.009 41.454 1.00 87.38 198 LEU A N 1
ATOM 1567 C CA . LEU A 1 198 ? -20.036 23.860 42.641 1.00 87.38 198 LEU A CA 1
ATOM 1568 C C . LEU A 1 198 ? -20.259 25.331 42.267 1.00 87.38 198 LEU A C 1
ATOM 1570 O O . LEU A 1 198 ? -21.176 25.960 42.795 1.00 87.38 198 LEU A O 1
ATOM 1574 N N . LEU A 1 199 ? -19.483 25.884 41.330 1.00 83.56 199 LEU A N 1
ATOM 1575 C CA . LEU A 1 199 ? -19.631 27.270 40.867 1.00 83.56 199 LEU A CA 1
ATOM 1576 C C . LEU A 1 199 ? -20.987 27.527 40.195 1.00 83.56 199 LEU A C 1
ATOM 1578 O O . LEU A 1 199 ? -21.571 28.600 40.384 1.00 83.56 199 LEU A O 1
ATOM 1582 N N . TYR A 1 200 ? -21.493 26.551 39.436 1.00 80.69 200 TYR A N 1
ATOM 1583 C CA . TYR A 1 200 ? -22.824 26.596 38.832 1.00 80.69 200 TYR A CA 1
ATOM 1584 C C . TYR A 1 200 ? -23.925 26.614 39.902 1.00 80.69 200 TYR A C 1
ATOM 1586 O O . TYR A 1 200 ? -24.748 27.530 39.922 1.00 80.69 200 TYR A O 1
ATOM 1594 N N . ASN A 1 201 ? -23.883 25.677 40.854 1.00 82.12 201 ASN A N 1
ATOM 1595 C CA . ASN A 1 201 ? -24.858 25.570 41.947 1.00 82.12 201 ASN A CA 1
ATOM 1596 C C . ASN A 1 201 ? -24.820 26.773 42.906 1.00 82.12 201 ASN A C 1
ATOM 1598 O O . ASN A 1 201 ? -25.834 27.135 43.496 1.00 82.12 201 ASN A O 1
ATOM 1602 N N . SER A 1 202 ? -23.665 27.431 43.030 1.00 81.31 202 SER A N 1
ATOM 1603 C CA . SER A 1 202 ? -23.479 28.642 43.843 1.00 81.31 202 SER A CA 1
ATOM 1604 C C . SER A 1 202 ? -24.034 29.918 43.186 1.00 81.31 202 SER A C 1
ATOM 1606 O O . SER A 1 202 ? -23.965 30.995 43.778 1.00 81.31 202 SER A O 1
ATOM 1608 N N . GLY A 1 203 ? -24.522 29.847 41.940 1.00 69.62 203 GLY A N 1
ATOM 1609 C CA . GLY A 1 203 ? -25.029 31.003 41.190 1.00 69.62 203 GLY A CA 1
ATOM 1610 C C . GLY A 1 203 ? -23.949 32.005 40.750 1.00 69.62 203 GLY A C 1
ATOM 1611 O O . GLY A 1 203 ? -24.271 33.096 40.275 1.00 69.62 203 GLY A O 1
ATOM 1612 N N . ILE A 1 204 ? -22.663 31.660 40.882 1.00 64.75 204 ILE A N 1
ATOM 1613 C CA . ILE A 1 204 ? -21.533 32.538 40.532 1.00 64.75 204 ILE A CA 1
ATOM 1614 C C . ILE A 1 204 ? -21.411 32.672 39.007 1.00 64.75 204 ILE A C 1
ATOM 1616 O O . ILE A 1 204 ? -21.171 33.770 38.505 1.00 64.75 204 ILE A O 1
ATOM 1620 N N . TYR A 1 205 ? -21.692 31.600 38.259 1.00 55.56 205 TYR A N 1
ATOM 1621 C CA . TYR A 1 205 ? -21.691 31.609 36.788 1.00 55.56 205 TYR A CA 1
ATOM 1622 C C . TYR A 1 205 ? -22.746 32.552 36.176 1.00 55.56 205 TYR A C 1
ATOM 1624 O O . TYR A 1 205 ? -22.556 33.069 35.078 1.00 55.56 205 TYR A O 1
ATOM 1632 N N . GLN A 1 206 ? -23.844 32.830 36.889 1.00 51.09 206 GLN A N 1
ATOM 1633 C CA . GLN A 1 206 ? -24.880 33.762 36.428 1.00 51.09 206 GLN A CA 1
ATOM 1634 C C . GLN A 1 206 ? -24.540 35.236 36.706 1.00 51.09 206 GLN A C 1
ATOM 1636 O O . GLN A 1 206 ? -25.095 36.117 36.054 1.00 51.09 206 GLN A O 1
ATOM 1641 N N . ARG A 1 207 ? -23.612 35.537 37.627 1.00 50.03 207 ARG A N 1
ATOM 1642 C CA . ARG A 1 207 ? -23.255 36.926 37.980 1.00 50.03 207 ARG A CA 1
ATOM 1643 C C . ARG A 1 207 ? -22.298 37.606 36.996 1.00 50.03 207 ARG A C 1
ATOM 1645 O O . ARG A 1 207 ? -22.160 38.820 37.069 1.00 50.03 207 ARG A O 1
ATOM 1652 N N . GLN A 1 208 ? -21.671 36.865 36.078 1.00 50.69 208 GLN A N 1
ATOM 1653 C CA . GLN A 1 208 ? -20.755 37.427 35.071 1.00 50.69 208 GLN A CA 1
ATOM 1654 C C . GLN A 1 208 ? -21.442 37.917 33.781 1.00 50.69 208 GLN A C 1
ATOM 1656 O O . GLN A 1 208 ? -20.772 38.478 32.920 1.00 50.69 208 GLN A O 1
ATOM 1661 N N . ARG A 1 209 ? -22.766 37.755 33.636 1.00 45.31 209 ARG A N 1
ATOM 1662 C CA . ARG A 1 209 ? -23.551 38.410 32.573 1.00 45.31 209 ARG A CA 1
ATOM 1663 C C . ARG A 1 209 ? -24.361 39.573 33.155 1.00 45.31 209 ARG A C 1
ATOM 1665 O O . ARG A 1 209 ? -25.552 39.426 33.419 1.00 45.31 209 ARG A O 1
ATOM 1672 N N . LYS A 1 210 ? -23.712 40.716 33.356 1.00 38.88 210 LYS A N 1
ATOM 1673 C CA . LYS A 1 210 ? -24.346 42.039 33.388 1.00 38.88 210 LYS A CA 1
ATOM 1674 C C . LYS A 1 210 ? -23.471 43.017 32.628 1.00 38.88 210 LYS A C 1
ATOM 1676 O O . LYS A 1 210 ? -22.240 42.934 32.819 1.00 38.88 210 LYS A O 1
#

Mean predicted aligned error: 17.95 Å

Radius of gyration: 29.84 Å; Cα contacts (8 Å, |Δi|>4): 96; chains: 1; bounding box: 72×73×66 Å